Protein AF-A0A1G9HQN3-F1 (afdb_monomer)

Sequence (193 aa):
ASVKRLFLMSSAPSGLSRLYIMVRDFAGGRSEALKKLLNDEISARARSNVVESKKFSERLEQAVARYHTNAISTVEVLQELIELAHDIREARK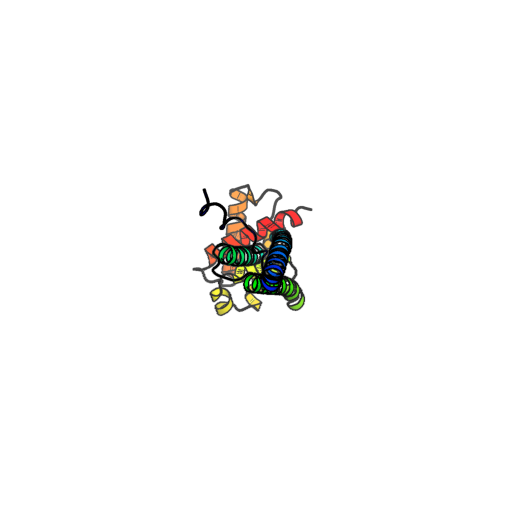RGEEEGLTEEEIAFYDALATNESAIEVLGNDSLKLIAHELLESLKSNVTVDWSHRESARARMRVLVKRILRKYGYPPDLQDAAIRTVLQQAEALSSQWAN

Organism: NCBI:txid990712

Nearest PDB structures (foldseek):
  3ma9-assembly1_A  TM=2.131E-01  e=7.627E+00  Human immunodeficiency virus 1

Radius of gyration: 24.55 Å; Cα contacts (8 Å, |Δi|>4): 156; chains: 1; bounding box: 80×35×63 Å

pLDDT: mean 85.7, std 12.88, range [37.47, 96.88]

Secondary structure (DSSP, 8-state):
--STTSSSS--PPPHHHHHHHHHHHHHHHHHHHHHHHHHHHHHHHTTT-HHHHHHHHHHHHHHHHHHHTTSS-HHHHHHHHHHHHHHHHHHHHHHHHTT--HHHHHHHHHHHTSHHHHHHHHHHHHHHHHHHHHHHHHHH--TTTTT-HHHHHHHHHHHHHHHHHTT--HHHHHHHHHHHHHHHHHHHHHHT-

InterPro domains:
  IPR021810 Type I restriction enzyme HindI endonuclease subunit-like, C-terminal [PF11867] (32-189)
  IPR051268 Type I restriction enzyme R subunit [PTHR30195] (31-186)

Solvent-accessible surface area (backbone atoms only — not comparable to full-atom values): 10727 Å² total; per-residue (Å²): 141,88,68,93,76,70,84,81,67,86,78,73,69,50,76,66,54,48,49,50,51,52,53,50,54,52,44,51,53,49,41,54,53,50,51,50,55,49,51,53,51,37,59,60,38,38,48,60,25,48,56,61,24,48,57,50,48,53,52,51,53,52,45,52,50,35,39,76,68,64,75,39,51,65,68,53,40,42,50,54,53,52,50,50,54,48,52,57,53,49,61,60,50,51,28,62,78,70,74,37,51,71,65,35,41,31,39,28,49,27,54,50,74,42,61,67,49,40,74,74,57,33,66,72,51,42,48,54,49,15,48,53,48,50,58,56,46,66,75,68,64,53,95,59,32,87,79,34,67,73,47,43,51,51,52,52,53,51,50,53,49,52,42,55,76,74,64,52,56,75,90,50,42,72,60,32,48,53,41,42,51,53,43,49,55,45,40,44,74,69,69,69,110

Foldseek 3Di:
DPDVPPVPDDPDPPPVRVVVVVVQVVLVVVLVVLLVVQLVLLVVCCLQAVLVSVVLVVQSVVLVVCVVVVVDGSVVSVVSSVVSVVVSVVLVVVCVVVVHDSQLVNLLSLLCVDVVQCVVQNSVLSSVLSVVLSVQLLVLDDLCLVVDPVSLVVNLVVNLVSCVVSPGPPVCSVSSSVSSVSNSVSCSVVSHD

Structure (mmCIF, N/CA/C/O backbone):
data_AF-A0A1G9HQN3-F1
#
_entry.id   AF-A0A1G9HQN3-F1
#
loop_
_atom_site.group_PDB
_atom_site.id
_atom_site.type_symbol
_atom_site.label_atom_id
_atom_site.label_alt_id
_atom_site.label_comp_id
_atom_site.label_asym_id
_atom_site.label_entity_id
_atom_site.label_seq_id
_atom_site.pdbx_PDB_ins_code
_atom_site.Cartn_x
_atom_site.Cartn_y
_atom_site.Cartn_z
_atom_site.occupancy
_atom_site.B_iso_or_equiv
_atom_site.auth_seq_id
_atom_site.auth_comp_id
_atom_site.auth_asym_id
_atom_site.auth_atom_id
_atom_site.pdbx_PDB_model_num
ATOM 1 N N . ALA A 1 1 ? 60.104 -14.148 -33.588 1.00 53.72 1 ALA A N 1
ATOM 2 C CA . ALA A 1 1 ? 59.255 -13.007 -33.994 1.00 53.72 1 ALA A CA 1
ATOM 3 C C . ALA A 1 1 ? 58.300 -13.475 -35.094 1.00 53.72 1 ALA A C 1
ATOM 5 O O . ALA A 1 1 ? 58.677 -14.390 -35.807 1.00 53.72 1 ALA A O 1
ATOM 6 N N . SER A 1 2 ? 57.104 -12.877 -35.202 1.00 49.38 2 SER A N 1
ATOM 7 C CA . SER A 1 2 ? 56.212 -12.926 -36.390 1.00 49.38 2 SER A CA 1
ATOM 8 C C . SER A 1 2 ? 54.947 -13.801 -36.418 1.00 49.38 2 SER A C 1
ATOM 10 O O . SER A 1 2 ? 54.403 -13.990 -37.494 1.00 49.38 2 SER A O 1
ATOM 12 N N . VAL A 1 3 ? 54.359 -14.206 -35.282 1.00 44.56 3 VAL A N 1
ATOM 13 C CA . VAL A 1 3 ? 52.929 -14.639 -35.295 1.00 44.56 3 VAL A CA 1
ATOM 14 C C . VAL A 1 3 ? 52.091 -13.987 -34.188 1.00 44.56 3 VAL A C 1
ATOM 16 O O . VAL A 1 3 ? 50.942 -13.619 -34.400 1.00 44.56 3 VAL A O 1
ATOM 19 N N . LYS A 1 4 ? 52.692 -13.672 -33.034 1.00 42.22 4 LYS A N 1
ATOM 20 C CA . LYS A 1 4 ? 52.010 -12.995 -31.909 1.00 42.22 4 LYS A CA 1
ATOM 21 C C . LYS A 1 4 ? 51.752 -11.488 -32.102 1.00 42.22 4 LYS A C 1
ATOM 23 O O . LYS A 1 4 ? 51.257 -10.838 -31.191 1.00 42.22 4 LYS A O 1
ATOM 28 N N . ARG A 1 5 ? 52.103 -10.924 -33.264 1.00 40.56 5 ARG A N 1
ATOM 29 C CA . ARG A 1 5 ? 51.981 -9.485 -33.572 1.00 40.56 5 ARG A CA 1
ATOM 30 C C . ARG A 1 5 ? 50.975 -9.180 -34.694 1.00 40.56 5 ARG A C 1
ATOM 32 O O . ARG A 1 5 ? 50.906 -8.041 -35.128 1.00 40.56 5 ARG A O 1
ATOM 39 N N . LEU A 1 6 ? 50.193 -10.172 -35.138 1.00 37.47 6 LEU A N 1
ATOM 40 C CA . LEU A 1 6 ? 49.143 -9.982 -36.152 1.00 37.47 6 LEU A CA 1
ATOM 41 C C . LEU A 1 6 ? 47.710 -9.989 -35.591 1.00 37.47 6 LEU A C 1
ATOM 43 O O . LEU A 1 6 ? 46.787 -9.646 -36.313 1.00 37.47 6 LEU A O 1
ATOM 47 N N . PHE A 1 7 ? 47.512 -10.325 -34.311 1.00 38.41 7 PHE A N 1
ATOM 48 C CA . PHE A 1 7 ? 46.174 -10.356 -33.691 1.00 38.41 7 PHE A CA 1
ATOM 49 C C . PHE A 1 7 ? 45.844 -9.102 -32.857 1.00 38.41 7 PHE A C 1
ATOM 51 O O . PHE A 1 7 ? 44.822 -9.043 -32.185 1.00 38.41 7 PHE A O 1
ATOM 58 N N . LEU A 1 8 ? 46.715 -8.086 -32.895 1.00 43.03 8 LEU A N 1
ATOM 59 C CA . LEU A 1 8 ? 46.556 -6.809 -32.186 1.00 43.03 8 LEU A CA 1
ATOM 60 C C . LEU A 1 8 ? 46.499 -5.611 -33.148 1.00 43.03 8 LEU A C 1
ATOM 62 O O . LEU A 1 8 ? 46.988 -4.531 -32.830 1.00 43.03 8 LEU A O 1
ATOM 66 N N . MET A 1 9 ? 45.891 -5.780 -34.325 1.00 39.38 9 MET A N 1
ATOM 67 C CA . MET A 1 9 ? 45.512 -4.649 -35.173 1.00 39.38 9 MET A CA 1
ATOM 68 C C . MET A 1 9 ? 44.037 -4.741 -35.565 1.00 39.38 9 MET A C 1
ATOM 70 O O . MET A 1 9 ? 43.651 -5.485 -36.455 1.00 39.38 9 MET A O 1
ATOM 74 N N . SER A 1 10 ? 43.242 -3.937 -34.857 1.00 51.59 10 SER A N 1
ATOM 75 C CA . SER A 1 10 ? 42.181 -3.097 -35.412 1.00 51.59 10 SER A CA 1
ATOM 76 C C . SER A 1 10 ? 41.246 -3.749 -36.436 1.00 51.59 10 SER A C 1
ATOM 78 O O . SER A 1 10 ? 41.397 -3.582 -37.642 1.00 51.59 10 SER A O 1
ATOM 80 N N . SER A 1 11 ? 40.182 -4.380 -35.951 1.00 52.66 11 SER A N 1
ATOM 81 C CA . SER A 1 11 ? 38.895 -4.244 -36.632 1.00 52.66 11 SER A CA 1
ATOM 82 C C . SER A 1 11 ? 38.064 -3.284 -35.800 1.00 52.66 11 SER A C 1
ATOM 84 O O . SER A 1 11 ? 37.477 -3.666 -34.789 1.00 52.66 11 SER A O 1
ATOM 86 N N . ALA A 1 12 ? 38.082 -2.002 -36.177 1.00 60.25 12 ALA A N 1
ATOM 87 C CA . ALA A 1 12 ? 37.097 -1.059 -35.672 1.00 60.25 12 ALA A CA 1
ATOM 88 C C . ALA A 1 12 ? 35.704 -1.684 -35.883 1.00 60.25 12 ALA A C 1
ATOM 90 O O . ALA A 1 12 ? 35.458 -2.217 -36.969 1.00 60.25 12 ALA A O 1
ATOM 91 N N . PRO A 1 13 ? 34.811 -1.671 -34.874 1.00 60.69 13 PRO A N 1
ATOM 92 C CA . PRO A 1 13 ? 33.481 -2.242 -35.031 1.00 60.69 13 PRO A CA 1
ATOM 93 C C . PRO A 1 13 ? 32.828 -1.638 -36.274 1.00 60.69 13 PRO A C 1
ATOM 95 O O . PRO A 1 13 ? 32.923 -0.424 -36.485 1.00 60.69 13 PRO A O 1
ATOM 98 N N . SER A 1 14 ? 32.212 -2.489 -37.100 1.00 77.00 14 SER A N 1
ATOM 99 C CA . SER A 1 14 ? 31.505 -2.062 -38.311 1.00 77.00 14 SER A CA 1
ATOM 100 C C . SER A 1 14 ? 30.530 -0.917 -38.000 1.00 77.00 14 SER A C 1
ATOM 102 O O . SER A 1 14 ? 30.084 -0.772 -36.857 1.00 77.00 14 SER A O 1
ATOM 104 N N . GLY A 1 15 ? 30.160 -0.114 -39.004 1.00 75.25 15 GLY A N 1
ATOM 105 C CA . GLY A 1 15 ? 29.189 0.974 -38.816 1.00 75.25 15 GLY A CA 1
ATOM 106 C C . GLY A 1 15 ? 27.895 0.504 -38.134 1.00 75.25 15 GLY A C 1
ATOM 107 O O . GLY A 1 15 ? 27.397 1.176 -37.233 1.00 75.25 15 GLY A O 1
ATOM 108 N N . LEU A 1 16 ? 27.426 -0.704 -38.467 1.00 71.00 16 LEU A N 1
ATOM 109 C CA . LEU A 1 16 ? 26.256 -1.334 -37.847 1.00 71.00 16 LEU A CA 1
ATOM 110 C C . LEU A 1 16 ? 26.511 -1.773 -36.397 1.00 71.00 16 LEU A C 1
ATOM 112 O O . LEU A 1 16 ? 25.652 -1.579 -35.543 1.00 71.00 16 LEU A O 1
ATOM 116 N N . SER A 1 17 ? 27.696 -2.305 -36.083 1.00 71.69 17 SER A N 1
ATOM 117 C CA . SER A 1 17 ? 28.071 -2.668 -34.708 1.00 71.69 17 SER A CA 1
ATOM 118 C C . SER A 1 17 ? 28.183 -1.438 -33.799 1.00 71.69 17 SER A C 1
ATOM 120 O O . SER A 1 17 ? 27.753 -1.487 -32.649 1.00 71.69 17 SER A O 1
ATOM 122 N N . ARG A 1 18 ? 28.716 -0.317 -34.310 1.00 76.50 18 ARG A N 1
ATOM 123 C CA . ARG A 1 18 ? 28.734 0.966 -33.584 1.00 76.50 18 ARG A CA 1
ATOM 124 C C . ARG A 1 18 ? 27.328 1.512 -33.360 1.00 76.50 18 ARG A C 1
ATOM 126 O O . ARG A 1 18 ? 27.033 1.957 -32.255 1.00 76.50 18 ARG A O 1
ATOM 133 N N . LEU A 1 19 ? 26.469 1.447 -34.379 1.00 72.19 19 LEU A N 1
ATOM 134 C CA . LEU A 1 19 ? 25.077 1.879 -34.270 1.00 72.19 19 LEU A CA 1
ATOM 135 C C . LEU A 1 19 ? 24.311 1.034 -33.241 1.00 72.19 19 LEU A C 1
ATOM 137 O O . LEU A 1 19 ? 23.611 1.589 -32.403 1.00 72.19 19 LEU A O 1
ATOM 141 N N . TYR A 1 20 ? 24.507 -0.286 -33.241 1.00 73.25 20 TYR A N 1
ATOM 142 C CA . TYR A 1 20 ? 23.901 -1.192 -32.263 1.00 73.25 20 TYR A CA 1
ATOM 143 C C . TYR A 1 20 ? 24.326 -0.873 -30.822 1.00 73.25 20 TYR A C 1
ATOM 145 O O . TYR A 1 20 ? 23.473 -0.770 -29.943 1.00 73.25 20 TYR A O 1
ATOM 153 N N . ILE A 1 21 ? 25.626 -0.662 -30.579 1.00 75.25 21 ILE A N 1
ATOM 154 C CA . ILE A 1 21 ? 26.138 -0.282 -29.251 1.00 75.25 21 ILE A CA 1
ATOM 155 C C . ILE A 1 21 ? 25.540 1.059 -28.810 1.00 75.25 21 ILE A C 1
ATOM 157 O O . ILE A 1 21 ? 25.022 1.156 -27.703 1.00 75.25 21 ILE A O 1
ATOM 161 N N . MET A 1 22 ? 25.526 2.063 -29.692 1.00 73.69 22 MET A N 1
ATOM 162 C CA . MET A 1 22 ? 24.966 3.382 -29.385 1.00 73.69 22 MET A CA 1
ATOM 163 C C . MET A 1 22 ? 23.467 3.314 -29.051 1.00 73.69 22 MET A C 1
ATOM 165 O O . MET A 1 22 ? 23.028 3.932 -28.084 1.00 73.69 22 MET A O 1
ATOM 169 N N . VAL A 1 23 ? 22.683 2.539 -29.809 1.00 72.56 23 VAL A N 1
ATOM 170 C CA . VAL A 1 23 ? 21.247 2.348 -29.549 1.00 72.56 23 VAL A CA 1
ATOM 171 C C . VAL A 1 23 ? 21.016 1.611 -28.230 1.00 72.56 23 VAL A C 1
ATOM 173 O O . VAL A 1 23 ? 20.153 2.017 -27.451 1.00 72.56 23 VAL A O 1
ATOM 176 N N . ARG A 1 24 ? 21.796 0.562 -27.946 1.00 75.44 24 ARG A N 1
ATOM 177 C CA . ARG A 1 24 ? 21.706 -0.199 -26.693 1.00 75.44 24 ARG A CA 1
ATOM 178 C C . ARG A 1 24 ? 22.045 0.667 -25.482 1.00 75.44 24 ARG A C 1
ATOM 180 O O . ARG A 1 24 ? 21.294 0.669 -24.512 1.00 75.44 24 ARG A O 1
ATOM 187 N N . ASP A 1 25 ? 23.140 1.417 -25.545 1.00 77.12 25 ASP A N 1
ATOM 188 C CA . ASP A 1 25 ? 23.600 2.250 -24.434 1.00 77.12 25 ASP A CA 1
ATOM 189 C C . ASP A 1 25 ? 22.636 3.431 -24.199 1.00 77.12 25 ASP A C 1
ATOM 191 O O . ASP A 1 25 ? 22.304 3.744 -23.055 1.00 77.12 25 ASP A O 1
ATOM 195 N N . PHE A 1 26 ? 22.083 4.025 -25.267 1.00 78.44 26 PHE A N 1
ATOM 196 C CA . PHE A 1 26 ? 21.011 5.022 -25.161 1.00 78.44 26 PHE A CA 1
ATOM 197 C C . PHE A 1 26 ? 19.746 4.442 -24.513 1.00 78.44 26 PHE A C 1
ATOM 199 O O . PHE A 1 26 ? 19.160 5.055 -23.620 1.00 78.44 26 PHE A O 1
ATOM 206 N N . ALA A 1 27 ? 19.315 3.251 -24.934 1.00 72.56 27 ALA A N 1
ATOM 207 C CA . ALA A 1 27 ? 18.152 2.588 -24.358 1.00 72.56 27 ALA A CA 1
ATOM 208 C C . ALA A 1 27 ? 18.372 2.222 -22.876 1.00 72.56 27 ALA A C 1
ATOM 210 O O . ALA A 1 27 ? 17.475 2.457 -22.068 1.00 72.56 27 ALA A O 1
ATOM 211 N N . GLY A 1 28 ? 19.571 1.760 -22.505 1.00 75.38 28 GLY A N 1
ATOM 212 C CA . GLY A 1 28 ? 19.944 1.484 -21.114 1.00 75.38 28 GLY A CA 1
ATOM 213 C C . GLY A 1 28 ? 19.990 2.741 -20.235 1.00 75.38 28 GLY A C 1
ATOM 214 O O . GLY A 1 28 ? 19.534 2.721 -19.093 1.00 75.38 28 GLY A O 1
ATOM 215 N N . GLY A 1 29 ? 20.463 3.870 -20.772 1.00 80.19 29 GLY A N 1
ATOM 216 C CA . GLY A 1 29 ? 20.407 5.156 -20.071 1.00 80.19 29 GLY A CA 1
ATOM 217 C C . GLY A 1 29 ? 18.971 5.625 -19.808 1.00 80.19 29 GLY A C 1
ATOM 218 O O . GLY A 1 29 ? 18.665 6.126 -18.725 1.00 80.19 29 GLY A O 1
ATOM 219 N N . ARG A 1 30 ? 18.060 5.410 -20.768 1.00 79.94 30 ARG A N 1
ATOM 220 C CA . ARG A 1 30 ? 16.635 5.740 -20.605 1.00 79.94 30 ARG A CA 1
ATOM 221 C C . ARG A 1 30 ? 15.941 4.867 -19.564 1.00 79.94 30 ARG A C 1
ATOM 223 O O . ARG A 1 30 ? 15.130 5.396 -18.808 1.00 79.94 30 ARG A O 1
ATOM 230 N N . SER A 1 31 ? 16.247 3.569 -19.505 1.00 82.75 31 SER A N 1
ATOM 231 C CA . SER A 1 31 ? 15.623 2.676 -18.521 1.00 82.75 31 SER A CA 1
ATOM 232 C C . SER A 1 31 ? 16.010 3.052 -17.095 1.00 82.75 31 SER A C 1
ATOM 234 O O . SER A 1 31 ? 15.145 3.061 -16.226 1.00 82.75 31 SER A O 1
ATOM 236 N N . GLU A 1 32 ? 17.267 3.439 -16.850 1.00 88.38 32 GLU A N 1
ATOM 237 C CA . GLU A 1 32 ? 17.695 3.852 -15.507 1.00 88.38 32 GLU A CA 1
ATOM 238 C C . GLU A 1 32 ? 17.070 5.193 -15.092 1.00 88.38 32 GLU A C 1
ATOM 240 O O . GLU A 1 32 ? 16.622 5.349 -13.956 1.00 88.38 32 GLU A O 1
ATOM 245 N N . ALA A 1 33 ? 16.969 6.148 -16.023 1.00 89.81 33 ALA A N 1
ATOM 246 C CA . ALA A 1 33 ? 16.284 7.412 -15.768 1.00 89.81 33 ALA A CA 1
ATOM 247 C C . ALA A 1 33 ? 14.792 7.202 -15.454 1.00 89.81 33 ALA A C 1
ATOM 249 O O . ALA A 1 33 ? 14.286 7.758 -14.480 1.00 89.81 33 ALA A O 1
ATOM 250 N N . LEU A 1 34 ? 14.097 6.369 -16.240 1.00 89.00 34 LEU A N 1
ATOM 251 C CA . LEU A 1 34 ? 12.681 6.069 -16.023 1.00 89.00 34 LEU A CA 1
ATOM 252 C C . LEU A 1 34 ? 12.457 5.304 -14.714 1.00 89.00 34 LEU A C 1
ATOM 254 O O . LEU A 1 34 ? 11.567 5.663 -13.951 1.00 89.00 34 LEU A O 1
ATOM 258 N N . LYS A 1 35 ? 13.300 4.314 -14.405 1.00 91.94 35 LYS A N 1
ATOM 259 C CA . LYS A 1 35 ? 13.289 3.603 -13.120 1.00 91.94 35 LYS A CA 1
ATOM 260 C C . LYS A 1 35 ? 13.406 4.569 -11.943 1.00 91.94 35 LYS A C 1
ATOM 262 O O . LYS A 1 35 ? 12.643 4.445 -10.992 1.00 91.94 35 LYS A O 1
ATOM 267 N N . LYS A 1 36 ? 14.330 5.535 -12.006 1.00 93.75 36 LYS A N 1
ATOM 268 C CA . LYS A 1 36 ? 14.486 6.540 -10.947 1.00 93.75 36 LYS A CA 1
ATOM 269 C C . LYS A 1 36 ? 13.216 7.376 -10.772 1.00 93.75 36 LYS A C 1
ATOM 271 O O . LYS A 1 36 ? 12.734 7.498 -9.654 1.00 93.75 36 LYS A O 1
ATOM 276 N N . LEU A 1 37 ? 12.654 7.892 -11.867 1.00 92.62 37 LEU A N 1
ATOM 277 C CA . LEU A 1 37 ? 11.415 8.678 -11.823 1.00 92.62 37 LEU A CA 1
ATOM 278 C C . LEU A 1 37 ? 10.241 7.878 -11.247 1.00 92.62 37 LEU A C 1
ATOM 280 O O . LEU A 1 37 ? 9.498 8.392 -10.419 1.00 92.62 37 LEU A O 1
ATOM 284 N N . LEU A 1 38 ? 10.097 6.614 -11.653 1.00 93.06 38 LEU A N 1
ATOM 285 C CA . LEU A 1 38 ? 9.062 5.725 -11.127 1.00 93.06 38 LEU A CA 1
ATOM 286 C C . LEU A 1 38 ? 9.253 5.454 -9.638 1.00 93.06 38 LEU A C 1
ATOM 288 O O . LEU A 1 38 ? 8.288 5.496 -8.886 1.00 93.06 38 LEU A O 1
ATOM 292 N N . ASN A 1 39 ? 10.487 5.213 -9.201 1.00 94.06 39 ASN A N 1
ATOM 293 C CA . ASN A 1 39 ? 10.786 5.005 -7.791 1.00 94.06 39 ASN A CA 1
ATOM 294 C C . ASN A 1 39 ? 10.458 6.244 -6.942 1.00 94.06 39 ASN A C 1
ATOM 296 O O . ASN A 1 39 ? 9.899 6.109 -5.853 1.00 94.06 39 ASN A O 1
ATOM 300 N N . ASP A 1 40 ? 10.779 7.441 -7.438 1.00 92.81 40 ASP A N 1
ATOM 301 C CA . ASP A 1 40 ? 10.465 8.702 -6.762 1.00 92.81 40 ASP A CA 1
ATOM 302 C C . ASP A 1 40 ? 8.938 8.907 -6.661 1.00 92.81 40 ASP A C 1
ATOM 304 O O . ASP A 1 40 ? 8.434 9.242 -5.587 1.00 92.81 40 ASP A O 1
ATOM 308 N N . GLU A 1 41 ? 8.190 8.619 -7.733 1.00 90.19 41 GLU A N 1
ATOM 309 C CA . GLU A 1 41 ? 6.719 8.694 -7.760 1.00 90.19 41 GLU A CA 1
ATOM 310 C C . GLU A 1 41 ? 6.065 7.676 -6.808 1.00 90.19 41 GLU A C 1
ATOM 312 O O . GLU A 1 41 ? 5.196 8.029 -6.008 1.00 90.19 41 GLU A O 1
ATOM 317 N N . ILE A 1 42 ? 6.518 6.416 -6.827 1.00 91.75 42 ILE A N 1
ATOM 318 C CA . ILE A 1 42 ? 6.046 5.363 -5.912 1.00 91.75 42 ILE A CA 1
ATOM 319 C C . ILE A 1 42 ? 6.328 5.760 -4.457 1.00 91.75 42 ILE A C 1
ATOM 321 O O . ILE A 1 42 ? 5.467 5.614 -3.590 1.00 91.75 42 ILE A O 1
ATOM 325 N N . SER A 1 43 ? 7.511 6.313 -4.183 1.00 88.81 43 SER A N 1
ATOM 326 C CA . SER A 1 43 ? 7.894 6.766 -2.840 1.00 88.81 43 SER A CA 1
ATOM 327 C C . SER A 1 43 ? 7.051 7.948 -2.360 1.00 88.81 43 SER A C 1
ATOM 329 O O . SER A 1 43 ? 6.735 8.043 -1.172 1.00 88.81 43 SER A O 1
ATOM 331 N N . ALA A 1 44 ? 6.672 8.857 -3.261 1.00 87.19 44 ALA A N 1
ATOM 332 C CA . ALA A 1 44 ? 5.749 9.939 -2.941 1.00 87.19 44 ALA A CA 1
ATOM 333 C C . ALA A 1 44 ? 4.360 9.385 -2.575 1.00 87.19 44 ALA A C 1
ATOM 335 O O . ALA A 1 44 ? 3.794 9.785 -1.555 1.00 87.19 44 ALA A O 1
ATOM 336 N N . ARG A 1 45 ? 3.861 8.404 -3.341 1.00 82.25 45 ARG A N 1
ATOM 337 C CA . ARG A 1 45 ? 2.568 7.739 -3.108 1.00 82.25 45 ARG A CA 1
ATOM 338 C C . ARG A 1 45 ? 2.545 6.876 -1.846 1.00 82.25 45 ARG A C 1
ATOM 340 O O . ARG A 1 45 ? 1.491 6.735 -1.232 1.00 82.25 45 ARG A O 1
ATOM 347 N N . ALA A 1 46 ? 3.690 6.368 -1.390 1.00 82.00 46 ALA A N 1
ATOM 348 C CA . ALA A 1 46 ? 3.772 5.560 -0.169 1.00 82.00 46 ALA A CA 1
ATOM 349 C C . ALA A 1 46 ? 3.263 6.296 1.083 1.00 82.00 46 ALA A C 1
ATOM 351 O O . ALA A 1 46 ? 2.903 5.658 2.069 1.00 82.00 46 ALA A O 1
ATOM 352 N N . ARG A 1 47 ? 3.203 7.633 1.036 1.00 82.19 47 ARG A N 1
ATOM 353 C CA . ARG A 1 47 ? 2.659 8.475 2.110 1.00 82.19 47 ARG A CA 1
ATOM 354 C C . ARG A 1 47 ? 1.132 8.505 2.148 1.00 82.19 47 ARG A C 1
ATOM 356 O O . ARG A 1 47 ? 0.581 8.827 3.195 1.00 82.19 47 ARG A O 1
ATOM 363 N N . SER A 1 48 ? 0.464 8.218 1.031 1.00 85.06 48 SER A N 1
ATOM 364 C CA . SER A 1 48 ? -0.996 8.266 0.908 1.00 85.06 48 SER A CA 1
ATOM 365 C C . SER A 1 48 ? -1.627 6.889 0.726 1.00 85.06 48 SER A C 1
ATOM 367 O O . SER A 1 48 ? -2.685 6.654 1.292 1.00 85.06 48 SER A O 1
ATOM 369 N N . ASN A 1 49 ? -0.987 5.949 0.021 1.00 92.06 49 ASN A N 1
ATOM 370 C CA . ASN A 1 49 ? -1.517 4.600 -0.202 1.00 92.06 49 ASN A CA 1
ATOM 371 C C . ASN A 1 49 ? -0.404 3.543 -0.149 1.00 92.06 49 ASN A C 1
ATOM 373 O O . ASN A 1 49 ? 0.361 3.363 -1.105 1.00 92.06 49 ASN A O 1
ATOM 377 N N . VAL A 1 50 ? -0.308 2.825 0.974 1.00 93.19 50 VAL A N 1
ATOM 378 C CA . VAL A 1 50 ? 0.764 1.840 1.207 1.00 93.19 50 VAL A CA 1
ATOM 379 C C . VAL A 1 50 ? 0.591 0.580 0.362 1.00 93.19 50 VAL A C 1
ATOM 381 O O . VAL A 1 50 ? 1.579 -0.067 0.012 1.00 93.19 50 VAL A O 1
ATOM 384 N N . VAL A 1 51 ? -0.649 0.235 0.008 1.00 92.69 51 VAL A N 1
ATOM 385 C CA . VAL A 1 51 ? -0.972 -0.979 -0.752 1.00 92.69 51 VAL A CA 1
ATOM 386 C C . VAL A 1 51 ? -0.540 -0.841 -2.196 1.00 92.69 51 VAL A C 1
ATOM 388 O O . VAL A 1 51 ? 0.215 -1.675 -2.702 1.00 92.69 51 VAL A O 1
ATOM 391 N N . GLU A 1 52 ? -0.976 0.228 -2.855 1.00 91.25 52 GLU A N 1
ATOM 392 C CA . GLU A 1 52 ? -0.597 0.478 -4.239 1.00 91.25 52 GLU A CA 1
ATOM 393 C C . GLU A 1 52 ? 0.903 0.714 -4.366 1.00 91.25 52 GLU A C 1
ATOM 395 O O . GLU A 1 52 ? 1.539 0.161 -5.261 1.00 91.25 52 GLU A O 1
ATOM 400 N N . SER A 1 53 ? 1.494 1.459 -3.431 1.00 92.38 53 SER A N 1
ATOM 401 C CA . SER A 1 53 ? 2.934 1.726 -3.451 1.00 92.38 53 SER A CA 1
ATOM 402 C C . SER A 1 53 ? 3.747 0.442 -3.334 1.00 92.38 53 SER A C 1
ATOM 404 O O . SER A 1 53 ? 4.694 0.247 -4.093 1.00 92.38 53 SER A O 1
ATOM 406 N N . LYS A 1 54 ? 3.337 -0.484 -2.458 1.00 92.81 54 LYS A N 1
ATOM 407 C CA . LYS A 1 54 ? 3.958 -1.808 -2.362 1.00 92.81 54 LYS A CA 1
ATOM 408 C C . LYS A 1 54 ? 3.814 -2.593 -3.669 1.00 92.81 54 LYS A C 1
ATOM 410 O O . LYS A 1 54 ? 4.815 -3.067 -4.198 1.00 92.81 5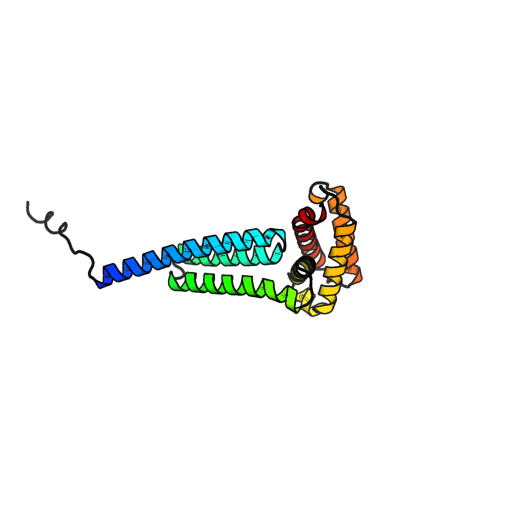4 LYS A O 1
ATOM 415 N N . LYS A 1 55 ? 2.600 -2.672 -4.225 1.00 93.62 55 LYS A N 1
ATOM 416 C CA . LYS A 1 55 ? 2.323 -3.370 -5.493 1.00 93.62 55 LYS A CA 1
ATOM 417 C C . LYS A 1 55 ? 3.173 -2.827 -6.647 1.00 93.62 55 LYS A C 1
ATOM 419 O O . LYS A 1 55 ? 3.715 -3.598 -7.438 1.00 93.62 55 LYS A O 1
ATOM 424 N N . PHE A 1 56 ? 3.289 -1.506 -6.765 1.00 94.44 56 PHE A N 1
ATOM 425 C CA . PHE A 1 56 ? 4.081 -0.873 -7.817 1.00 94.44 56 PHE A CA 1
ATOM 426 C C . PHE A 1 56 ? 5.587 -1.036 -7.591 1.00 94.44 56 PHE A C 1
ATOM 428 O O . PHE A 1 56 ? 6.302 -1.293 -8.559 1.00 94.44 56 PHE A O 1
ATOM 435 N N . SER A 1 57 ? 6.059 -0.965 -6.341 1.00 94.81 57 SER A N 1
ATOM 436 C CA . SER A 1 57 ? 7.463 -1.234 -5.996 1.00 94.81 57 SER A CA 1
ATOM 437 C C . SER A 1 57 ? 7.862 -2.659 -6.369 1.00 94.81 57 SER A C 1
ATOM 439 O O . SER A 1 57 ? 8.856 -2.858 -7.059 1.00 94.81 57 SER A O 1
ATOM 441 N N . GLU A 1 58 ? 7.046 -3.652 -6.004 1.00 95.69 58 GLU A N 1
ATOM 442 C CA . GLU A 1 58 ? 7.299 -5.059 -6.335 1.00 95.69 58 GLU A CA 1
ATOM 443 C C . GLU A 1 58 ? 7.344 -5.285 -7.855 1.00 95.69 58 GLU A C 1
ATOM 445 O O . GLU A 1 58 ? 8.243 -5.963 -8.353 1.00 95.69 58 GLU A O 1
ATOM 450 N N . ARG A 1 59 ? 6.427 -4.673 -8.620 1.00 95.56 59 ARG A N 1
ATOM 451 C CA . ARG A 1 59 ? 6.450 -4.740 -10.093 1.00 95.56 59 ARG A CA 1
ATOM 452 C C . ARG A 1 59 ? 7.699 -4.090 -10.688 1.00 95.56 59 ARG A C 1
ATOM 454 O O . ARG A 1 59 ? 8.290 -4.656 -11.609 1.00 95.56 59 ARG A O 1
ATOM 461 N N . LEU A 1 60 ? 8.111 -2.931 -10.171 1.00 95.19 60 LEU A N 1
ATOM 462 C CA . LEU A 1 60 ? 9.329 -2.246 -10.606 1.00 95.19 60 LEU A CA 1
ATOM 463 C C . LEU A 1 60 ? 10.567 -3.113 -10.350 1.00 95.19 60 LEU A C 1
ATOM 465 O O . LEU A 1 60 ? 11.381 -3.318 -11.250 1.00 95.19 60 LEU A O 1
ATOM 469 N N . GLU A 1 61 ? 10.689 -3.654 -9.139 1.00 94.75 61 GLU A N 1
ATOM 470 C CA . GLU A 1 61 ? 11.791 -4.531 -8.744 1.00 94.75 61 GLU A CA 1
ATOM 471 C C . GLU A 1 61 ? 11.850 -5.792 -9.612 1.00 94.75 61 GLU A C 1
ATOM 473 O O . GLU A 1 61 ? 12.926 -6.159 -10.084 1.00 94.75 61 GLU A O 1
ATOM 478 N N . GLN A 1 62 ? 10.706 -6.420 -9.898 1.00 95.88 62 GLN A N 1
ATOM 479 C CA . GLN A 1 62 ? 10.633 -7.599 -10.765 1.00 95.88 62 GLN A CA 1
ATOM 480 C C . GLN A 1 62 ? 11.043 -7.301 -12.213 1.00 95.88 62 GLN A C 1
ATOM 482 O O . GLN A 1 62 ? 11.767 -8.098 -12.819 1.00 95.88 62 GLN A O 1
ATOM 487 N N . ALA A 1 63 ? 10.612 -6.172 -12.783 1.00 93.94 63 ALA A N 1
ATOM 488 C CA . ALA A 1 63 ? 11.022 -5.747 -14.124 1.00 93.94 63 ALA A CA 1
ATOM 489 C C . ALA A 1 63 ? 12.542 -5.526 -14.194 1.00 93.94 63 ALA A C 1
ATOM 491 O O . ALA A 1 63 ? 13.234 -6.061 -15.065 1.00 93.94 63 ALA A O 1
ATOM 492 N N . VAL A 1 64 ? 13.088 -4.812 -13.208 1.00 91.75 64 VAL A N 1
ATOM 493 C CA . VAL A 1 64 ? 14.524 -4.524 -13.105 1.00 91.75 64 VAL A CA 1
ATOM 494 C C . VAL A 1 64 ? 15.342 -5.803 -12.882 1.00 91.75 64 VAL A C 1
ATOM 496 O O . VAL A 1 64 ? 16.385 -5.985 -13.512 1.00 91.75 64 VAL A O 1
ATOM 499 N N . ALA A 1 65 ? 14.871 -6.726 -12.043 1.00 93.62 65 ALA A N 1
ATOM 500 C CA . ALA A 1 65 ? 15.544 -7.998 -11.787 1.00 93.62 65 ALA A CA 1
ATOM 501 C C . ALA A 1 65 ? 15.601 -8.887 -13.040 1.00 93.62 65 ALA A C 1
ATOM 503 O O . ALA A 1 65 ? 16.651 -9.457 -13.353 1.00 93.62 65 ALA A O 1
ATOM 504 N N . ARG A 1 66 ? 14.501 -8.977 -13.799 1.00 93.81 66 ARG A N 1
ATOM 505 C CA . ARG A 1 66 ? 14.468 -9.709 -15.078 1.00 93.81 66 ARG A CA 1
ATOM 506 C C . ARG A 1 66 ? 15.413 -9.097 -16.106 1.00 93.81 66 ARG A C 1
ATOM 508 O O . ARG A 1 66 ? 16.088 -9.828 -16.827 1.00 93.81 66 ARG A O 1
ATOM 515 N N . TYR A 1 67 ? 15.530 -7.773 -16.131 1.00 90.81 67 TYR A N 1
ATOM 516 C CA . TYR A 1 67 ? 16.497 -7.102 -16.992 1.00 90.81 67 TYR A CA 1
ATOM 517 C C . TYR A 1 67 ? 17.947 -7.414 -16.591 1.00 90.81 67 TYR A C 1
ATOM 519 O O . TYR A 1 67 ? 18.750 -7.810 -17.432 1.00 90.81 67 TYR A O 1
ATOM 527 N N . HIS A 1 68 ? 18.288 -7.322 -15.300 1.00 87.62 68 HIS A N 1
ATOM 528 C CA . HIS A 1 68 ? 19.645 -7.612 -14.816 1.00 87.62 68 HIS A CA 1
ATOM 529 C C . HIS A 1 68 ? 20.070 -9.072 -14.997 1.00 87.62 68 HIS A C 1
ATOM 531 O O . HIS A 1 68 ? 21.254 -9.353 -15.180 1.00 87.62 68 HIS A O 1
ATOM 537 N N . THR A 1 69 ? 19.115 -10.000 -14.978 1.00 93.19 69 THR A N 1
ATOM 538 C CA . THR A 1 69 ? 19.356 -11.422 -15.258 1.00 93.19 69 THR A CA 1
ATOM 539 C C . THR A 1 69 ? 19.385 -11.744 -16.757 1.00 93.19 69 THR A C 1
ATOM 541 O O . THR A 1 69 ? 19.569 -12.902 -17.122 1.00 93.19 69 THR A O 1
ATOM 544 N N . ASN A 1 70 ? 19.258 -10.735 -17.633 1.00 89.44 70 ASN A N 1
ATOM 545 C CA . ASN A 1 70 ? 19.100 -10.871 -19.087 1.00 89.44 70 ASN A CA 1
ATOM 546 C C . ASN A 1 70 ? 17.910 -11.762 -19.495 1.00 89.44 70 ASN A C 1
ATOM 548 O O . ASN A 1 70 ? 17.898 -12.308 -20.596 1.00 89.44 70 ASN A O 1
ATOM 552 N N . ALA A 1 71 ? 16.916 -11.918 -18.614 1.00 92.25 71 ALA A N 1
ATOM 553 C CA . ALA A 1 71 ? 15.680 -12.637 -18.911 1.00 92.25 71 ALA A CA 1
ATOM 554 C C . ALA A 1 71 ? 14.766 -11.840 -19.856 1.00 92.25 71 ALA A C 1
ATOM 556 O O . ALA A 1 71 ? 13.942 -12.433 -20.545 1.00 92.25 71 ALA A O 1
ATOM 557 N N . ILE A 1 72 ? 14.930 -10.513 -19.895 1.00 91.44 72 ILE A N 1
ATOM 558 C CA . ILE A 1 72 ? 14.291 -9.604 -20.853 1.00 91.44 72 ILE A CA 1
ATOM 559 C C . ILE A 1 72 ? 15.324 -8.632 -21.432 1.00 91.44 72 ILE A C 1
ATOM 561 O O . ILE A 1 72 ? 16.334 -8.306 -20.802 1.00 91.44 72 ILE A O 1
ATOM 565 N N . SER A 1 73 ? 15.066 -8.156 -22.643 1.00 89.12 73 SER A N 1
ATOM 566 C CA . SER A 1 73 ? 15.872 -7.173 -23.358 1.00 89.12 73 SER A CA 1
ATOM 567 C C . SER A 1 73 ? 15.645 -5.743 -22.856 1.00 89.12 73 SER A C 1
ATOM 569 O O . SER A 1 73 ? 14.681 -5.434 -22.154 1.00 89.12 73 SER A O 1
ATOM 571 N N . THR A 1 74 ? 16.515 -4.821 -23.278 1.00 87.12 74 THR A N 1
ATOM 572 C CA . THR A 1 74 ? 16.381 -3.392 -22.958 1.00 87.12 74 THR A CA 1
ATOM 573 C C . THR A 1 74 ? 15.081 -2.779 -23.500 1.00 87.12 74 THR A C 1
ATOM 575 O O . THR A 1 74 ? 14.544 -1.850 -22.905 1.00 87.12 74 THR A O 1
ATOM 578 N N . VAL A 1 75 ? 14.563 -3.270 -24.630 1.00 88.44 75 VAL A N 1
ATOM 579 C CA . VAL A 1 75 ? 13.293 -2.776 -25.189 1.00 88.44 75 VAL A CA 1
ATOM 580 C C . VAL A 1 75 ? 12.113 -3.280 -24.360 1.00 88.44 75 VAL A C 1
ATOM 582 O O . VAL A 1 75 ? 11.214 -2.503 -24.058 1.00 88.44 75 VAL A O 1
ATOM 585 N N . GLU A 1 76 ? 12.148 -4.544 -23.939 1.00 91.25 76 GLU A N 1
ATOM 586 C CA . GLU A 1 76 ? 11.099 -5.149 -23.113 1.00 91.25 76 GLU A CA 1
ATOM 587 C C . GLU A 1 76 ? 11.030 -4.510 -21.723 1.00 91.25 76 GLU A C 1
ATOM 589 O O . GLU A 1 76 ? 9.946 -4.128 -21.297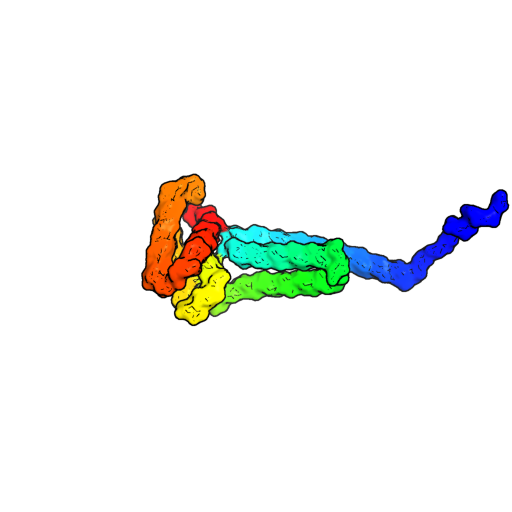 1.00 91.25 76 GLU A O 1
ATOM 594 N N . VAL A 1 77 ? 12.166 -4.278 -21.048 1.00 92.25 77 VAL A N 1
ATOM 595 C CA . VAL A 1 77 ? 12.140 -3.575 -19.750 1.00 92.25 77 VAL A CA 1
ATOM 596 C C . VAL A 1 77 ? 11.610 -2.149 -19.899 1.00 92.25 77 VAL A C 1
ATOM 598 O O . VAL A 1 77 ? 10.827 -1.701 -19.072 1.00 92.25 77 VAL A O 1
ATOM 601 N N . LEU A 1 78 ? 11.975 -1.429 -20.966 1.00 89.19 78 LEU A N 1
ATOM 602 C CA . LEU A 1 78 ? 11.430 -0.092 -21.216 1.00 89.19 78 LEU A CA 1
ATOM 603 C C . LEU A 1 78 ? 9.908 -0.126 -21.384 1.00 89.19 78 LEU A C 1
ATOM 605 O O . LEU A 1 78 ? 9.233 0.751 -20.853 1.00 89.19 78 LEU A O 1
ATOM 609 N N . GLN A 1 79 ? 9.382 -1.128 -22.088 1.00 92.62 79 GLN A N 1
ATOM 610 C CA . GLN A 1 79 ? 7.946 -1.306 -22.267 1.00 92.62 79 GLN A CA 1
ATOM 611 C C . GLN A 1 79 ? 7.244 -1.582 -20.928 1.00 92.62 79 GLN A C 1
ATOM 613 O O . GLN A 1 79 ? 6.280 -0.893 -20.603 1.00 92.62 79 GLN A O 1
ATOM 618 N N . GLU A 1 80 ? 7.780 -2.485 -20.102 1.00 95.12 80 GLU A N 1
ATOM 619 C CA . GLU A 1 80 ? 7.230 -2.764 -18.767 1.00 95.12 80 GLU A CA 1
ATOM 620 C C . GLU A 1 80 ? 7.243 -1.528 -17.855 1.00 95.12 80 GLU A C 1
ATOM 622 O O . GLU A 1 80 ? 6.293 -1.286 -17.111 1.00 95.12 80 GLU A O 1
ATOM 627 N N . LEU A 1 81 ? 8.298 -0.709 -17.923 1.00 94.69 81 LEU A N 1
ATOM 628 C CA . LEU A 1 81 ? 8.377 0.540 -17.163 1.00 94.69 81 LEU A CA 1
ATOM 629 C C . LEU A 1 81 ? 7.373 1.591 -17.669 1.00 94.69 81 LEU A C 1
ATOM 631 O O . LEU A 1 81 ? 6.809 2.331 -16.864 1.00 94.69 81 LEU A O 1
ATOM 635 N N . ILE A 1 82 ? 7.128 1.669 -18.981 1.00 92.50 82 ILE A N 1
ATOM 636 C CA . ILE A 1 82 ? 6.106 2.557 -19.562 1.00 92.50 82 ILE A CA 1
ATOM 637 C C . ILE A 1 82 ? 4.704 2.124 -19.121 1.00 92.50 82 ILE A C 1
ATOM 639 O O . ILE A 1 82 ? 3.891 2.971 -18.748 1.00 92.50 82 ILE A O 1
ATOM 643 N N . GLU A 1 83 ? 4.425 0.822 -19.130 1.00 95.81 83 GLU A N 1
ATOM 644 C CA . GLU A 1 83 ? 3.157 0.260 -18.655 1.00 95.81 83 GLU A CA 1
ATOM 645 C C . GLU A 1 83 ? 2.957 0.520 -17.163 1.00 95.81 83 GLU A C 1
ATOM 647 O O . GLU A 1 83 ? 1.900 0.994 -16.754 1.00 95.81 83 GLU A O 1
ATOM 652 N N . LEU A 1 84 ? 3.999 0.333 -16.350 1.00 95.00 84 LEU A N 1
ATOM 653 C CA . LEU A 1 84 ? 3.949 0.683 -14.934 1.00 95.00 84 LEU A CA 1
ATOM 654 C C . LEU A 1 84 ? 3.661 2.180 -14.725 1.00 95.00 84 LEU A C 1
ATOM 656 O O . LEU A 1 84 ? 2.830 2.536 -13.892 1.00 95.00 84 LEU A O 1
ATOM 660 N N . ALA A 1 85 ? 4.293 3.062 -15.507 1.00 91.44 85 ALA A N 1
ATOM 661 C CA . ALA A 1 85 ? 4.018 4.499 -15.468 1.00 91.44 85 ALA A CA 1
ATOM 662 C C . ALA A 1 85 ? 2.557 4.823 -15.824 1.00 91.44 85 ALA A C 1
ATOM 664 O O . ALA A 1 85 ? 1.961 5.750 -15.274 1.00 91.44 85 ALA A O 1
ATOM 665 N N . HIS A 1 86 ? 1.978 4.089 -16.774 1.00 93.69 86 HIS A N 1
ATOM 666 C CA . HIS A 1 86 ? 0.570 4.215 -17.126 1.00 93.69 86 HIS A CA 1
ATOM 667 C C . HIS A 1 86 ? -0.330 3.785 -15.963 1.00 93.69 86 HIS A C 1
ATOM 669 O O . HIS A 1 86 ? -1.171 4.573 -15.540 1.00 93.69 86 HIS A O 1
ATOM 675 N N . ASP A 1 87 ? -0.092 2.610 -15.387 1.00 91.88 87 ASP A N 1
ATOM 676 C CA . ASP A 1 87 ? -0.908 2.074 -14.295 1.00 91.88 87 ASP A CA 1
ATOM 677 C C . ASP A 1 87 ? -0.882 2.959 -13.043 1.00 91.88 87 ASP A C 1
ATOM 679 O O . ASP A 1 87 ? -1.915 3.147 -12.402 1.00 91.88 87 ASP A O 1
ATOM 683 N N . ILE A 1 88 ? 0.270 3.558 -12.718 1.00 88.06 88 ILE A N 1
ATOM 684 C CA . ILE A 1 88 ? 0.385 4.527 -11.616 1.00 88.06 88 ILE A CA 1
ATOM 685 C C . ILE A 1 88 ? -0.496 5.759 -11.877 1.00 88.06 88 ILE A C 1
ATOM 687 O O . ILE A 1 88 ? -1.169 6.251 -10.968 1.00 88.06 88 ILE A O 1
ATOM 691 N N . ARG A 1 89 ? -0.531 6.257 -13.120 1.00 86.38 89 ARG A N 1
ATOM 692 C CA . ARG A 1 89 ? -1.373 7.408 -13.487 1.00 86.38 89 ARG A CA 1
ATOM 693 C C . ARG A 1 89 ? -2.860 7.071 -13.457 1.00 86.38 89 ARG A C 1
ATOM 695 O O . ARG A 1 89 ? -3.641 7.888 -12.983 1.00 86.38 89 ARG A O 1
ATOM 702 N N . GLU A 1 90 ? -3.256 5.894 -13.927 1.00 89.12 90 GLU A N 1
ATOM 703 C CA . GLU A 1 90 ? -4.664 5.480 -13.901 1.00 89.12 90 GLU A CA 1
ATOM 704 C C . GLU A 1 90 ? -5.149 5.200 -12.475 1.00 89.12 90 GLU A C 1
ATOM 706 O O . GLU A 1 90 ? -6.255 5.589 -12.105 1.00 89.12 90 GLU A O 1
ATOM 711 N N . ALA A 1 91 ? -4.295 4.632 -11.619 1.00 83.75 91 ALA A N 1
ATOM 712 C CA . ALA A 1 91 ? -4.586 4.482 -10.196 1.00 83.75 91 ALA A CA 1
ATOM 713 C C . ALA A 1 91 ? -4.875 5.818 -9.496 1.00 83.75 91 ALA A C 1
ATOM 715 O O . ALA A 1 91 ? -5.699 5.875 -8.588 1.00 83.75 91 ALA A O 1
ATOM 716 N N . ARG A 1 92 ? -4.240 6.910 -9.934 1.00 73.62 92 ARG A N 1
ATOM 717 C CA . ARG A 1 92 ? -4.548 8.258 -9.441 1.00 73.62 92 ARG A CA 1
ATOM 718 C C . ARG A 1 92 ? -5.950 8.719 -9.847 1.00 73.62 92 ARG A C 1
ATOM 720 O O . ARG A 1 92 ? -6.663 9.248 -9.005 1.00 73.62 92 ARG A O 1
ATOM 727 N N . LYS A 1 93 ? -6.348 8.500 -11.100 1.00 80.00 93 LYS A N 1
ATOM 728 C CA . LYS A 1 93 ? -7.656 8.940 -11.618 1.00 80.00 93 LYS A CA 1
ATOM 729 C C . LYS A 1 93 ? -8.827 8.157 -11.030 1.00 80.00 93 LYS A C 1
ATOM 731 O O . LYS A 1 93 ? -9.882 8.731 -10.795 1.00 80.00 93 LYS A O 1
ATOM 736 N N . ARG A 1 94 ? -8.634 6.863 -10.754 1.00 80.00 94 ARG A N 1
ATOM 737 C CA . ARG A 1 94 ? -9.697 5.971 -10.261 1.00 80.00 94 ARG A CA 1
ATOM 738 C C . ARG A 1 94 ? -10.380 6.497 -8.994 1.00 80.00 94 ARG A C 1
ATOM 740 O O . ARG A 1 94 ? -11.597 6.428 -8.888 1.00 80.00 94 ARG A O 1
ATOM 747 N N . GLY A 1 95 ? -9.608 7.046 -8.051 1.00 71.94 95 GLY A N 1
ATOM 748 C CA . GLY A 1 95 ? -10.166 7.632 -6.826 1.00 71.94 95 GLY A CA 1
ATOM 749 C C . GLY A 1 95 ? -11.117 8.799 -7.117 1.00 71.94 95 GLY A C 1
ATOM 750 O O . GLY A 1 95 ? -12.215 8.848 -6.568 1.00 71.94 95 GLY A O 1
ATOM 751 N N . GLU A 1 96 ? -10.731 9.677 -8.050 1.00 71.06 96 GLU A N 1
ATOM 752 C CA . GLU A 1 96 ? -11.527 10.837 -8.472 1.00 71.06 96 GLU A CA 1
ATOM 753 C C . GLU A 1 96 ? -12.835 10.410 -9.161 1.00 71.06 96 GLU A C 1
ATOM 755 O O . GLU A 1 96 ? -13.898 10.958 -8.869 1.00 71.06 96 GLU A O 1
ATOM 760 N N . GLU A 1 97 ? -12.777 9.407 -10.042 1.00 78.38 97 GLU A N 1
ATOM 761 C CA . GLU A 1 97 ? -13.942 8.895 -10.782 1.00 78.38 97 GLU A CA 1
ATOM 762 C C . GLU A 1 97 ? -14.961 8.190 -9.878 1.00 78.38 97 GLU A C 1
ATOM 764 O O . GLU A 1 97 ? -16.165 8.232 -10.134 1.00 78.38 97 GLU A O 1
ATOM 769 N N . GLU A 1 98 ? -14.491 7.569 -8.797 1.00 73.50 98 GLU A N 1
ATOM 770 C CA . GLU A 1 98 ? -15.341 6.885 -7.826 1.00 73.50 98 GLU A CA 1
ATOM 771 C C . GLU A 1 98 ? -15.902 7.812 -6.736 1.00 73.50 98 GLU A C 1
ATOM 773 O O . GLU A 1 98 ? -16.639 7.344 -5.863 1.00 73.50 98 GLU A O 1
ATOM 778 N N . GLY A 1 99 ? -15.587 9.113 -6.793 1.00 80.81 99 GLY A N 1
ATOM 779 C CA . GLY A 1 99 ? -16.036 10.113 -5.822 1.00 80.81 99 GLY A CA 1
ATOM 780 C C . GLY A 1 99 ? -15.440 9.926 -4.425 1.00 80.81 99 GLY A C 1
ATOM 781 O O . GLY A 1 99 ? -15.996 10.445 -3.458 1.00 80.81 99 GLY A O 1
ATOM 782 N N . LEU A 1 100 ? -14.343 9.174 -4.317 1.00 84.69 100 LEU A N 1
ATOM 783 C CA . LEU A 1 100 ? -13.642 8.903 -3.068 1.00 84.69 100 LEU A CA 1
ATOM 784 C C . LEU A 1 100 ? -12.494 9.895 -2.895 1.00 84.69 100 LEU A C 1
ATOM 786 O O . LEU A 1 100 ? -11.789 10.246 -3.842 1.00 84.69 100 LEU A O 1
ATOM 790 N N . THR A 1 101 ? -12.267 10.323 -1.661 1.00 89.94 101 THR A N 1
ATOM 791 C CA . THR A 1 101 ? -11.051 11.061 -1.310 1.00 89.94 101 THR A CA 1
ATOM 792 C C . THR A 1 101 ? -9.817 10.160 -1.417 1.00 89.94 101 THR A C 1
ATOM 794 O O . THR A 1 101 ? -9.915 8.932 -1.359 1.00 89.94 101 THR A O 1
ATOM 797 N N . GLU A 1 102 ? -8.626 10.762 -1.524 1.00 88.31 102 GLU A N 1
ATOM 798 C CA . GLU A 1 102 ? -7.361 10.007 -1.538 1.00 88.31 102 GLU A CA 1
ATOM 799 C C . GLU A 1 102 ? -7.187 9.113 -0.294 1.00 88.31 102 GLU A C 1
ATOM 801 O O . GLU A 1 102 ? -6.603 8.034 -0.378 1.00 88.31 102 GLU A O 1
ATOM 806 N N . GLU A 1 103 ? -7.722 9.532 0.855 1.00 92.25 103 GLU A N 1
ATOM 807 C CA . GLU A 1 103 ? -7.678 8.749 2.090 1.00 92.25 103 GLU A CA 1
ATOM 808 C C . GLU A 1 103 ? -8.636 7.549 2.022 1.00 92.25 103 GLU A C 1
ATOM 810 O O . GLU A 1 103 ? -8.256 6.426 2.357 1.00 92.25 103 GLU A O 1
ATOM 815 N N . GLU A 1 104 ? -9.867 7.760 1.547 1.00 92.81 104 GLU A N 1
ATOM 816 C CA . GLU A 1 104 ? -10.877 6.703 1.427 1.00 92.81 104 GLU A CA 1
ATOM 817 C C . GLU A 1 104 ? -10.476 5.631 0.418 1.00 92.81 104 GLU A C 1
ATOM 819 O O . GLU A 1 104 ? -10.605 4.445 0.723 1.00 92.81 104 GLU A O 1
ATOM 824 N N . ILE A 1 105 ? -9.948 6.017 -0.750 1.00 92.00 105 ILE A N 1
ATOM 825 C CA . ILE A 1 105 ? -9.485 5.036 -1.742 1.00 92.00 105 ILE A CA 1
ATOM 826 C C . ILE A 1 105 ? -8.332 4.193 -1.183 1.00 92.00 105 ILE A C 1
ATOM 828 O O . ILE A 1 105 ? -8.276 2.991 -1.422 1.00 92.00 105 ILE A O 1
ATOM 832 N N . ALA A 1 106 ? -7.459 4.774 -0.356 1.00 93.31 106 ALA A N 1
ATOM 833 C CA . ALA A 1 106 ? -6.369 4.033 0.263 1.00 93.31 106 ALA A CA 1
ATOM 834 C C . ALA A 1 106 ? -6.867 3.006 1.297 1.00 93.31 106 ALA A C 1
ATOM 836 O O . ALA A 1 106 ? -6.347 1.889 1.373 1.00 93.31 106 ALA A O 1
ATOM 837 N N . PHE A 1 107 ? -7.903 3.342 2.074 1.00 95.19 107 PHE A N 1
ATOM 838 C CA . PHE A 1 107 ? -8.561 2.370 2.952 1.00 95.19 107 PHE A CA 1
ATOM 839 C C . PHE A 1 107 ? -9.350 1.317 2.170 1.00 95.19 107 PHE A C 1
ATOM 841 O O . PHE A 1 107 ? -9.336 0.147 2.554 1.00 95.19 107 PHE A O 1
ATOM 848 N N . TYR A 1 108 ? -9.992 1.695 1.066 1.00 93.94 108 TYR A N 1
ATOM 849 C CA . TYR A 1 108 ? -10.645 0.754 0.162 1.00 93.94 108 TYR A CA 1
ATOM 850 C C . TYR A 1 108 ? -9.637 -0.260 -0.393 1.00 93.94 108 TYR A C 1
ATOM 852 O O . TYR A 1 108 ? -9.844 -1.462 -0.238 1.00 93.94 108 TYR A O 1
ATOM 860 N N . ASP A 1 109 ? -8.507 0.202 -0.933 1.00 93.12 109 ASP A N 1
ATOM 861 C CA . ASP A 1 109 ? -7.452 -0.667 -1.459 1.00 93.12 109 ASP A CA 1
ATOM 862 C C . ASP A 1 109 ? -6.888 -1.590 -0.364 1.00 93.12 109 ASP A C 1
ATOM 864 O O . ASP A 1 109 ? -6.659 -2.775 -0.609 1.00 93.12 109 ASP A O 1
ATOM 868 N N . ALA A 1 110 ? -6.741 -1.097 0.875 1.00 94.56 110 ALA A N 1
ATOM 869 C CA . ALA A 1 110 ? -6.356 -1.909 2.034 1.00 94.56 110 ALA A CA 1
ATOM 870 C C . ALA A 1 110 ? -7.309 -3.078 2.305 1.00 94.56 110 ALA A C 1
ATOM 872 O O . ALA A 1 110 ? -6.848 -4.180 2.621 1.00 94.56 110 ALA A O 1
ATOM 873 N N . LEU A 1 111 ? -8.615 -2.871 2.147 1.00 93.56 111 LEU A N 1
ATOM 874 C CA . LEU A 1 111 ? -9.625 -3.917 2.307 1.00 93.56 111 LEU A CA 1
ATOM 875 C C . LEU A 1 111 ? -9.711 -4.842 1.089 1.00 93.56 111 LEU A C 1
ATOM 877 O O . LEU A 1 111 ? -9.921 -6.046 1.256 1.00 93.56 111 LEU A O 1
ATOM 881 N N . ALA A 1 112 ? -9.533 -4.278 -0.106 1.00 90.81 112 ALA A N 1
ATOM 882 C CA . ALA A 1 112 ? -9.610 -4.949 -1.398 1.00 90.81 112 ALA A CA 1
ATOM 883 C C . ALA A 1 112 ? -8.367 -5.797 -1.723 1.00 90.81 112 ALA A C 1
ATOM 885 O O . ALA A 1 112 ? -8.388 -6.564 -2.680 1.00 90.81 112 ALA A O 1
ATOM 886 N N . THR A 1 113 ? -7.308 -5.736 -0.902 1.00 86.69 113 THR A N 1
ATOM 887 C CA . THR A 1 113 ? -6.164 -6.668 -0.996 1.00 86.69 113 THR A CA 1
ATOM 888 C C . THR A 1 113 ? -6.570 -8.141 -0.943 1.00 86.69 113 THR A C 1
ATOM 890 O O . THR A 1 113 ? -5.836 -8.991 -1.441 1.00 86.69 113 THR A O 1
ATOM 893 N N . ASN A 1 114 ? -7.730 -8.446 -0.357 1.00 83.94 114 ASN A N 1
ATOM 894 C CA . ASN A 1 114 ? -8.307 -9.779 -0.370 1.00 83.94 114 ASN A CA 1
ATOM 895 C C . ASN A 1 114 ? -9.445 -9.825 -1.397 1.00 83.94 114 ASN A C 1
ATOM 897 O O . ASN A 1 114 ? -10.548 -9.362 -1.112 1.00 83.94 114 ASN A O 1
ATOM 901 N N . GLU A 1 115 ? -9.195 -10.410 -2.570 1.00 80.94 115 GLU A N 1
ATOM 902 C CA . GLU A 1 115 ? -10.165 -10.470 -3.679 1.00 80.94 115 GLU A CA 1
ATOM 903 C C . GLU A 1 115 ? -11.501 -11.099 -3.253 1.00 80.94 115 GLU A C 1
ATOM 905 O O . GLU A 1 115 ? -12.569 -10.581 -3.571 1.00 80.94 115 GLU A O 1
ATOM 910 N N . SER A 1 116 ? -11.460 -12.132 -2.410 1.00 82.56 116 SER A N 1
ATOM 911 C CA . SER A 1 116 ? -12.664 -12.774 -1.870 1.00 82.56 116 SER A CA 1
ATOM 912 C C . SER A 1 116 ? -13.528 -11.842 -1.009 1.00 82.56 116 SER A C 1
ATOM 914 O O . SER A 1 116 ? -14.731 -12.055 -0.892 1.00 82.56 116 SER A O 1
ATOM 916 N N . ALA A 1 117 ? -12.964 -10.781 -0.418 1.00 82.00 117 ALA A N 1
ATOM 917 C CA . ALA A 1 117 ? -13.765 -9.776 0.280 1.00 82.00 117 ALA A CA 1
ATOM 918 C C . ALA A 1 117 ? -14.589 -8.925 -0.700 1.00 82.00 117 ALA A C 1
ATOM 920 O O . ALA A 1 117 ? -15.714 -8.552 -0.374 1.00 82.00 117 ALA A O 1
ATOM 921 N N . ILE A 1 118 ? -14.060 -8.666 -1.901 1.00 86.81 118 ILE A N 1
ATOM 922 C CA . ILE A 1 118 ? -14.781 -7.979 -2.980 1.00 86.81 118 ILE A CA 1
ATOM 923 C C . ILE A 1 118 ? -15.921 -8.861 -3.485 1.00 86.81 118 ILE A C 1
ATOM 925 O O . ILE A 1 118 ? -17.040 -8.384 -3.636 1.00 86.81 118 ILE A O 1
ATOM 929 N N . GLU A 1 119 ? -15.664 -10.152 -3.693 1.00 87.81 119 GLU A N 1
ATOM 930 C CA . GLU A 1 119 ? -16.678 -11.099 -4.171 1.00 87.81 119 GLU A CA 1
ATOM 931 C C . GLU A 1 119 ? -17.841 -11.265 -3.183 1.00 87.81 119 GLU A C 1
ATOM 933 O O . GLU A 1 119 ? -18.996 -11.367 -3.593 1.00 87.81 119 GLU A O 1
ATOM 938 N N . VAL A 1 120 ? -17.545 -11.283 -1.879 1.00 88.25 120 VAL A N 1
ATOM 939 C CA . VAL A 1 120 ? -18.548 -11.518 -0.831 1.00 88.25 120 VAL A CA 1
ATOM 940 C C . VAL A 1 120 ? -19.327 -10.252 -0.470 1.00 88.25 120 VAL A C 1
ATOM 942 O O . VAL A 1 120 ? -20.536 -10.326 -0.260 1.00 88.25 120 VAL A O 1
ATOM 945 N N . LEU A 1 121 ? -18.655 -9.103 -0.353 1.00 89.19 121 LEU A N 1
ATOM 946 C CA . LEU A 1 121 ? -19.279 -7.861 0.123 1.00 89.19 121 LEU A CA 1
ATOM 947 C C . LEU A 1 121 ? -19.669 -6.910 -1.008 1.00 89.19 121 LEU A C 1
ATOM 949 O O . LEU A 1 121 ? -20.592 -6.118 -0.844 1.00 89.19 121 LEU A O 1
ATOM 953 N N . GLY A 1 122 ? -18.971 -6.968 -2.139 1.00 91.25 122 GLY A N 1
ATOM 954 C CA . GLY A 1 122 ? -19.097 -5.997 -3.218 1.00 91.25 122 GLY A CA 1
ATOM 955 C C . GLY A 1 122 ? -18.396 -4.665 -2.933 1.00 91.25 122 GLY A C 1
ATOM 956 O O . GLY A 1 122 ? -18.082 -4.306 -1.794 1.00 91.25 122 GLY A O 1
ATOM 957 N N . ASN A 1 123 ? -18.171 -3.903 -4.006 1.00 88.88 123 ASN A N 1
ATOM 958 C CA . ASN A 1 123 ? -17.440 -2.633 -3.955 1.00 88.88 123 ASN A CA 1
ATOM 959 C C . ASN A 1 123 ? -18.128 -1.589 -3.066 1.00 88.88 123 ASN A C 1
ATOM 961 O O . ASN A 1 123 ? -17.458 -0.950 -2.260 1.00 88.88 123 ASN A O 1
ATOM 965 N N . ASP A 1 124 ? -19.451 -1.437 -3.157 1.00 90.81 124 ASP A N 1
ATOM 966 C CA . ASP A 1 124 ? -20.179 -0.402 -2.408 1.00 90.81 124 ASP A CA 1
ATOM 967 C C . ASP A 1 124 ? -20.067 -0.603 -0.891 1.00 90.81 124 ASP A C 1
ATOM 969 O O . ASP A 1 124 ? -19.821 0.346 -0.144 1.00 90.81 124 ASP A O 1
ATOM 973 N N . SER A 1 125 ? -20.155 -1.850 -0.423 1.00 92.19 125 SER A N 1
ATOM 974 C CA . SER A 1 125 ? -19.954 -2.168 0.991 1.00 92.19 125 SER A CA 1
ATOM 975 C C . SER A 1 125 ? -18.518 -1.908 1.435 1.00 92.19 125 SER A C 1
ATOM 977 O O . SER A 1 125 ? -18.314 -1.363 2.518 1.00 92.19 125 SER A O 1
ATOM 979 N N . LEU A 1 126 ? -17.518 -2.237 0.612 1.00 93.06 126 LEU A N 1
ATOM 980 C CA . LEU A 1 126 ? -16.117 -1.936 0.923 1.00 93.06 126 LEU A CA 1
ATOM 981 C C . LEU A 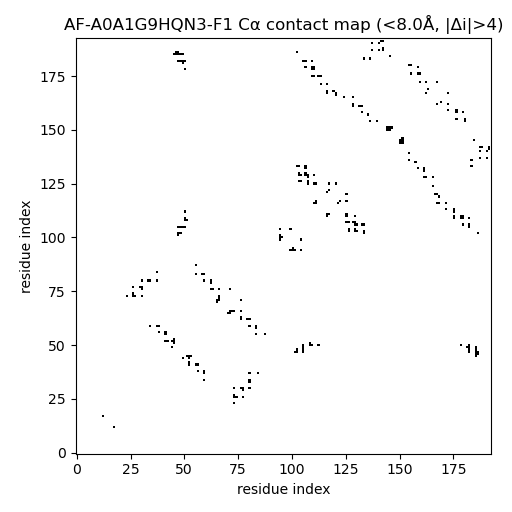1 126 ? -15.854 -0.429 1.019 1.00 93.06 126 LEU A C 1
ATOM 983 O O . LEU A 1 126 ? -15.129 -0.006 1.918 1.00 93.06 126 LEU A O 1
ATOM 987 N N . LYS A 1 127 ? -16.483 0.386 0.165 1.00 92.88 127 LYS A N 1
ATOM 988 C CA . LYS A 1 127 ? -16.407 1.854 0.237 1.00 92.88 127 LYS A CA 1
ATOM 989 C C . LYS A 1 127 ? -16.995 2.397 1.535 1.00 92.88 127 LYS A C 1
ATOM 991 O O . LYS A 1 127 ? -16.372 3.230 2.187 1.00 92.88 127 LYS A O 1
ATOM 996 N N . LEU A 1 128 ? -18.151 1.882 1.958 1.00 94.50 128 LEU A N 1
ATOM 997 C CA . LEU A 1 128 ? -18.758 2.262 3.239 1.00 94.50 128 LEU A CA 1
ATOM 998 C C . LEU A 1 128 ? -17.860 1.898 4.428 1.00 94.50 128 LEU A C 1
ATOM 1000 O O . LEU A 1 128 ? -17.707 2.696 5.352 1.00 94.50 128 LEU A O 1
ATOM 1004 N N . ILE A 1 129 ? -17.240 0.714 4.396 1.00 95.44 129 ILE A N 1
ATOM 1005 C CA . ILE A 1 129 ? -16.282 0.297 5.426 1.00 95.44 129 ILE A CA 1
ATOM 1006 C C . ILE A 1 129 ? -15.063 1.225 5.417 1.00 95.44 129 ILE A C 1
ATOM 1008 O O . ILE A 1 129 ? -14.627 1.644 6.486 1.00 95.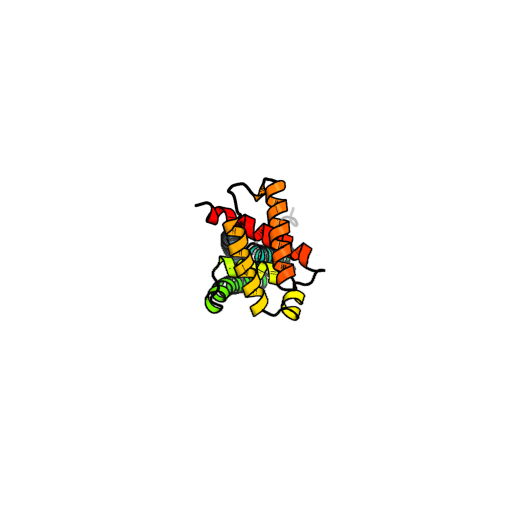44 129 ILE A O 1
ATOM 1012 N N . ALA A 1 130 ? -14.517 1.553 4.243 1.00 94.94 130 ALA A N 1
ATOM 1013 C CA . ALA A 1 130 ? -13.368 2.445 4.108 1.00 94.94 130 ALA A CA 1
ATOM 1014 C C . ALA A 1 130 ? -13.649 3.832 4.704 1.00 94.94 130 ALA A C 1
ATOM 1016 O O . ALA A 1 130 ? -12.851 4.321 5.504 1.00 94.94 130 ALA A O 1
ATOM 1017 N N . HIS A 1 131 ? -14.815 4.407 4.398 1.00 95.19 131 HIS A N 1
ATOM 1018 C CA . HIS A 1 131 ? -15.271 5.670 4.972 1.00 95.19 131 HIS A CA 1
ATOM 1019 C C . HIS A 1 131 ? -15.402 5.595 6.504 1.00 95.19 131 HIS A C 1
ATOM 1021 O O . HIS A 1 131 ? -14.831 6.415 7.222 1.00 95.19 131 HIS A O 1
ATOM 1027 N N . GLU A 1 132 ? -16.086 4.574 7.043 1.00 96.56 132 GLU A N 1
ATOM 1028 C CA . GLU A 1 132 ? -16.240 4.434 8.501 1.00 96.56 132 GLU A CA 1
ATOM 1029 C C . GLU A 1 132 ? -14.900 4.194 9.210 1.00 96.56 132 GLU A C 1
ATOM 1031 O O . GLU A 1 132 ? -14.689 4.700 10.317 1.00 96.56 132 GLU A O 1
ATOM 1036 N N . LEU A 1 133 ? -13.982 3.442 8.593 1.00 96.56 133 LEU A N 1
ATOM 1037 C C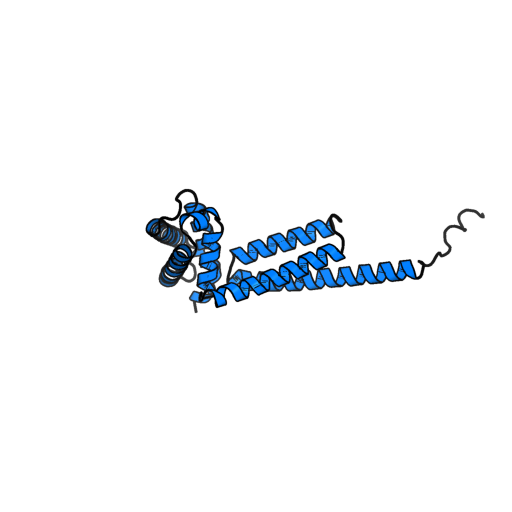A . LEU A 1 133 ? -12.632 3.242 9.115 1.00 96.56 133 LEU A CA 1
ATOM 1038 C C . LEU A 1 133 ? -11.864 4.558 9.179 1.00 96.56 133 LEU A C 1
ATOM 1040 O O . LEU A 1 133 ? -11.277 4.837 10.224 1.00 96.56 133 LEU A O 1
ATOM 1044 N N . LEU A 1 134 ? -11.888 5.357 8.111 1.00 95.00 134 LEU A N 1
ATOM 1045 C CA . LEU A 1 134 ? -11.215 6.652 8.061 1.00 95.00 134 LEU A CA 1
ATOM 1046 C C . LEU A 1 134 ? -11.703 7.569 9.190 1.00 95.00 134 LEU A C 1
ATOM 1048 O O . LEU A 1 134 ? -10.903 7.986 10.028 1.00 95.00 134 LEU A O 1
ATOM 1052 N N . GLU A 1 135 ? -13.012 7.807 9.272 1.00 95.44 135 GLU A N 1
ATOM 1053 C CA . GLU A 1 135 ? -13.619 8.680 10.288 1.00 95.44 135 GLU A CA 1
ATOM 1054 C C . GLU A 1 135 ? -13.341 8.184 11.718 1.00 95.44 135 GLU A C 1
ATOM 1056 O O . GLU A 1 135 ? -12.975 8.945 12.627 1.00 95.44 135 GLU A O 1
ATOM 1061 N N . SER A 1 136 ? -13.449 6.871 11.933 1.00 94.44 136 SER A N 1
ATOM 1062 C CA . SER A 1 136 ? -13.216 6.268 13.246 1.00 94.44 136 SER A CA 1
ATOM 1063 C C . SER A 1 136 ? -11.746 6.330 13.661 1.00 94.44 136 SER A C 1
ATOM 1065 O O . SER A 1 136 ? -11.445 6.563 14.831 1.00 94.44 136 SER A O 1
ATOM 1067 N N . LEU A 1 137 ? -10.809 6.116 12.737 1.00 93.38 137 LEU A N 1
ATOM 1068 C CA . LEU A 1 137 ? -9.379 6.155 13.042 1.00 93.38 137 LEU A CA 1
ATOM 1069 C C . LEU A 1 137 ? -8.906 7.590 13.261 1.00 93.38 137 LEU A C 1
ATOM 1071 O O . LEU A 1 137 ? -8.235 7.847 14.260 1.00 93.38 137 LEU A O 1
ATOM 1075 N N . LYS A 1 138 ? -9.324 8.527 12.406 1.00 91.56 138 LYS A N 1
ATOM 1076 C CA . LYS A 1 138 ? -8.983 9.952 12.503 1.00 91.56 138 LYS A CA 1
ATOM 1077 C C . LYS A 1 138 ? -9.442 10.564 13.827 1.00 91.56 138 LYS A C 1
ATOM 1079 O O . LYS A 1 138 ? -8.676 11.269 14.474 1.00 91.56 138 LYS A O 1
ATOM 1084 N N . SER A 1 139 ? -10.641 10.211 14.296 1.00 90.38 139 SER A N 1
ATOM 1085 C CA . SER A 1 139 ? -11.171 10.674 15.591 1.00 90.38 139 SER A CA 1
ATOM 1086 C C . SER A 1 139 ? -10.472 10.077 16.821 1.00 90.38 139 SER A C 1
ATOM 1088 O O . SER A 1 139 ? -10.579 10.632 17.914 1.00 90.38 139 SER A O 1
ATOM 1090 N N . ASN A 1 140 ? -9.756 8.958 16.675 1.00 86.88 140 ASN A N 1
ATOM 1091 C CA . ASN A 1 140 ? -9.090 8.271 17.787 1.00 86.88 140 ASN A CA 1
ATOM 1092 C C . ASN A 1 140 ? -7.557 8.394 17.750 1.00 86.88 140 ASN A C 1
ATOM 1094 O O . ASN A 1 140 ? -6.891 7.959 18.699 1.00 86.88 140 ASN A O 1
ATOM 1098 N N . VAL A 1 141 ? -6.983 8.910 16.658 1.00 87.25 141 VAL A N 1
ATOM 1099 C CA . VAL A 1 141 ? -5.535 8.962 16.449 1.00 87.25 141 VAL A CA 1
ATOM 1100 C C . VAL A 1 141 ? -4.877 9.929 17.435 1.00 87.25 141 VAL A C 1
ATOM 1102 O O . VAL A 1 141 ? -5.412 10.983 17.768 1.00 87.25 141 VAL A O 1
ATOM 1105 N N . THR A 1 142 ? -3.683 9.584 17.904 1.00 80.44 142 THR A N 1
ATOM 1106 C CA . THR A 1 142 ? -2.806 10.508 18.635 1.00 80.44 142 THR A CA 1
ATOM 1107 C C . THR A 1 142 ? -1.432 10.511 17.976 1.00 80.44 142 THR A C 1
ATOM 1109 O O . THR A 1 142 ? -1.070 9.520 17.348 1.00 80.44 142 THR A O 1
ATOM 1112 N N . VAL A 1 143 ? -0.657 11.591 18.130 1.00 67.81 143 VAL A N 1
ATOM 1113 C CA . VAL A 1 143 ? 0.619 11.824 17.410 1.00 67.81 143 VAL A CA 1
ATOM 1114 C C . VAL A 1 143 ? 1.594 10.628 17.461 1.00 67.81 143 VAL A C 1
ATOM 1116 O O . VAL A 1 143 ? 2.262 10.357 16.474 1.00 67.81 143 VAL A O 1
ATOM 1119 N N . ASP A 1 144 ? 1.595 9.834 18.544 1.00 80.19 144 ASP A N 1
ATOM 1120 C CA . ASP A 1 144 ? 2.491 8.669 18.714 1.00 80.19 144 ASP A CA 1
ATOM 1121 C C . ASP A 1 144 ? 1.763 7.316 18.808 1.00 80.19 144 ASP A C 1
ATOM 1123 O O . ASP A 1 144 ? 2.263 6.362 19.426 1.00 80.19 144 ASP A O 1
ATOM 1127 N N . TRP A 1 145 ? 0.532 7.215 18.306 1.00 88.19 145 TRP A N 1
ATOM 1128 C CA . TRP A 1 145 ? -0.290 6.025 18.540 1.00 88.19 145 TRP A CA 1
ATOM 1129 C C . TRP A 1 145 ? 0.373 4.735 18.023 1.00 88.19 145 TRP A C 1
ATOM 1131 O O . TRP A 1 145 ? 0.231 3.689 18.659 1.00 88.19 145 TRP A O 1
ATOM 1141 N N . SER A 1 146 ? 1.131 4.802 16.922 1.00 86.88 146 SER A N 1
ATOM 1142 C CA . SER A 1 146 ? 1.786 3.642 16.309 1.00 86.88 146 SER A CA 1
ATOM 1143 C C . SER A 1 146 ? 2.982 3.127 17.115 1.00 86.88 146 SER A C 1
ATOM 1145 O O . SER A 1 146 ? 3.314 1.946 17.040 1.00 86.88 146 SER A O 1
ATOM 1147 N N . HIS A 1 147 ? 3.586 3.948 17.977 1.00 87.62 147 HIS A N 1
ATOM 1148 C 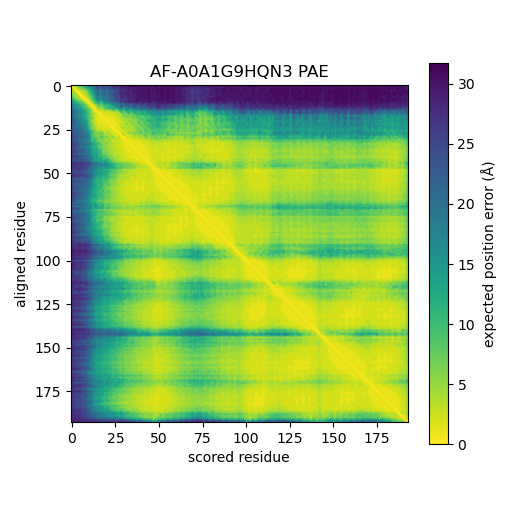CA . HIS A 1 147 ? 4.691 3.519 18.838 1.00 87.62 147 HIS A CA 1
ATOM 1149 C C . HIS A 1 147 ? 4.206 2.932 20.170 1.00 87.62 147 HIS A C 1
ATOM 1151 O O . HIS A 1 147 ? 4.884 2.090 20.763 1.00 87.62 147 HIS A O 1
ATOM 1157 N N . ARG A 1 148 ? 2.993 3.277 20.619 1.00 90.31 148 ARG A N 1
ATOM 1158 C CA . ARG A 1 148 ? 2.439 2.829 21.908 1.00 90.31 148 ARG A CA 1
ATOM 1159 C C . ARG A 1 148 ? 1.603 1.561 21.749 1.00 90.31 148 ARG A C 1
ATOM 1161 O O . ARG A 1 148 ? 0.574 1.559 21.080 1.00 90.31 148 ARG A O 1
ATOM 1168 N N . GLU A 1 149 ? 2.008 0.480 22.411 1.00 90.62 149 GLU A N 1
ATOM 1169 C CA . GLU A 1 149 ? 1.332 -0.823 22.314 1.00 90.62 149 GLU A CA 1
ATOM 1170 C C . GLU A 1 149 ? -0.153 -0.756 22.710 1.00 90.62 149 GLU A C 1
ATOM 1172 O O . GLU A 1 149 ? -1.012 -1.266 21.992 1.00 90.62 149 GLU A O 1
ATOM 1177 N N . SER A 1 150 ? -0.481 -0.040 23.789 1.00 90.88 150 SER A N 1
ATOM 1178 C CA . SER A 1 150 ? -1.867 0.151 24.235 1.00 90.88 150 SER A CA 1
ATOM 1179 C C . SER A 1 150 ? -2.719 0.929 23.225 1.00 90.88 150 SER A C 1
ATOM 1181 O O . SER A 1 150 ? -3.895 0.620 23.035 1.00 90.88 150 SER A O 1
ATOM 1183 N N . ALA A 1 151 ? -2.143 1.917 22.534 1.00 90.75 151 ALA A N 1
ATOM 1184 C CA . ALA A 1 151 ? -2.840 2.662 21.491 1.00 90.75 151 ALA A CA 1
ATOM 1185 C C . ALA A 1 151 ? -3.060 1.795 20.242 1.00 90.75 151 ALA A C 1
ATOM 1187 O O . ALA A 1 151 ? -4.194 1.699 19.773 1.00 90.75 151 ALA A O 1
ATOM 1188 N N . ARG A 1 152 ? -2.034 1.064 19.783 1.00 92.62 152 ARG A N 1
ATOM 1189 C CA . ARG A 1 152 ? -2.166 0.077 18.696 1.00 92.62 152 ARG A CA 1
ATOM 1190 C C . ARG A 1 152 ? -3.206 -1.000 18.995 1.00 92.62 152 ARG A C 1
ATOM 1192 O O . ARG A 1 152 ? -3.993 -1.347 18.116 1.00 92.62 152 ARG A O 1
ATOM 1199 N N . ALA A 1 153 ? -3.245 -1.520 20.222 1.00 94.00 153 ALA A N 1
ATOM 1200 C CA . ALA A 1 153 ? -4.239 -2.509 20.635 1.00 94.00 153 ALA A CA 1
ATOM 1201 C C . ALA A 1 153 ? -5.669 -1.951 20.547 1.00 94.00 153 ALA A C 1
ATOM 1203 O O . ALA A 1 153 ? -6.554 -2.623 20.015 1.00 94.00 153 ALA A O 1
ATOM 1204 N N . ARG A 1 154 ? -5.888 -0.703 20.987 1.00 93.00 154 ARG A N 1
ATOM 1205 C CA . ARG A 1 154 ? -7.188 -0.022 20.856 1.00 93.00 154 ARG A CA 1
ATOM 1206 C C . ARG A 1 154 ? -7.604 0.144 19.394 1.00 93.00 154 ARG A C 1
ATOM 1208 O O . ARG A 1 154 ? -8.729 -0.218 19.059 1.00 93.00 154 ARG A O 1
ATOM 1215 N N . MET A 1 155 ? -6.696 0.591 18.523 1.00 94.44 155 MET A N 1
ATOM 1216 C CA . MET A 1 155 ? -6.977 0.714 17.085 1.00 94.44 155 MET A CA 1
ATOM 1217 C C . MET A 1 155 ? -7.315 -0.630 16.453 1.00 94.44 155 MET A C 1
ATOM 1219 O O . MET A 1 155 ? -8.289 -0.747 15.716 1.00 94.44 155 MET A O 1
ATOM 1223 N N . ARG A 1 156 ? -6.581 -1.687 16.811 1.00 95.62 156 ARG A N 1
ATOM 1224 C CA . ARG A 1 156 ? -6.868 -3.045 16.339 1.00 95.62 156 ARG A CA 1
ATOM 1225 C C . ARG A 1 156 ? -8.288 -3.488 16.697 1.00 95.62 156 ARG A C 1
ATOM 1227 O O . ARG A 1 156 ? -8.983 -4.058 15.860 1.00 95.62 156 ARG A O 1
ATOM 1234 N N . VAL A 1 157 ? -8.721 -3.232 17.933 1.00 96.19 157 VAL A N 1
ATOM 1235 C CA . VAL A 1 157 ? -10.077 -3.568 18.400 1.00 96.19 157 VAL A CA 1
ATOM 1236 C C . VAL A 1 157 ? -11.138 -2.748 17.664 1.00 96.19 157 VAL A C 1
ATOM 1238 O O . VAL A 1 157 ? -12.175 -3.305 17.304 1.00 96.19 157 VAL A O 1
ATOM 1241 N N . LEU A 1 158 ? -10.877 -1.462 17.416 1.00 95.94 158 LEU A N 1
ATOM 1242 C CA . LEU A 1 158 ? -11.763 -0.578 16.659 1.00 95.94 158 LEU A CA 1
ATOM 1243 C C . LEU A 1 158 ? -11.966 -1.085 15.225 1.00 95.94 158 LEU A C 1
ATOM 1245 O O . LEU A 1 158 ? -13.100 -1.358 14.836 1.00 95.94 158 LEU A O 1
ATOM 1249 N N . VAL A 1 159 ? -10.875 -1.317 14.487 1.00 96.69 159 VAL A N 1
ATOM 1250 C CA . VAL A 1 159 ? -10.921 -1.847 13.114 1.00 96.69 159 VAL A CA 1
ATOM 1251 C C . VAL A 1 159 ? -11.655 -3.188 13.085 1.00 96.69 159 VAL A C 1
ATOM 1253 O O . VAL A 1 159 ? -12.584 -3.377 12.305 1.00 96.69 159 VAL A O 1
ATOM 1256 N N . LYS A 1 160 ? -11.317 -4.110 13.998 1.00 96.38 160 LYS A N 1
ATOM 1257 C CA . LYS A 1 160 ? -11.975 -5.422 14.093 1.00 96.38 160 LYS A CA 1
ATOM 1258 C C . LYS A 1 160 ? -13.482 -5.312 14.331 1.00 96.38 160 LYS A C 1
ATOM 1260 O O . LYS A 1 160 ? -14.245 -6.116 13.801 1.00 96.38 160 LYS A O 1
ATOM 1265 N N . ARG A 1 161 ? -13.923 -4.343 15.138 1.00 96.88 161 ARG A N 1
ATOM 1266 C CA . ARG A 1 161 ? -15.348 -4.097 15.395 1.00 96.88 161 ARG A CA 1
ATOM 1267 C C . ARG A 1 161 ? -16.063 -3.616 14.134 1.00 96.88 161 ARG A C 1
ATOM 1269 O O . ARG A 1 161 ? -17.135 -4.137 13.841 1.00 96.88 161 ARG A O 1
ATOM 1276 N N . ILE A 1 162 ? -15.462 -2.682 13.397 1.00 96.81 162 ILE A N 1
ATOM 1277 C CA . ILE A 1 162 ? -16.024 -2.140 12.152 1.00 96.81 162 ILE A CA 1
ATOM 1278 C C . ILE A 1 162 ? -16.127 -3.248 11.100 1.00 96.81 162 ILE A C 1
ATOM 1280 O O . ILE A 1 162 ? -17.211 -3.504 10.590 1.00 96.81 162 ILE A O 1
ATOM 1284 N N . LEU A 1 163 ? -15.058 -4.013 10.867 1.00 95.38 163 LEU A N 1
ATOM 1285 C CA . LEU A 1 163 ? -15.085 -5.135 9.920 1.00 95.38 163 LEU A CA 1
ATOM 1286 C C . LEU A 1 163 ? -16.189 -6.157 10.241 1.00 95.38 163 LEU A C 1
ATOM 1288 O O . LEU A 1 163 ? -16.896 -6.616 9.348 1.00 95.38 163 LEU A O 1
ATOM 1292 N N . ARG A 1 164 ? -16.394 -6.477 11.525 1.00 94.81 164 ARG A N 1
ATOM 1293 C CA . ARG A 1 164 ? -17.469 -7.384 11.964 1.00 94.81 164 ARG A CA 1
ATOM 1294 C C . ARG A 1 164 ? -18.866 -6.811 11.751 1.00 94.81 164 ARG A C 1
ATOM 1296 O O . ARG A 1 164 ? -19.757 -7.565 11.378 1.00 94.81 164 ARG A O 1
ATOM 1303 N N . LYS A 1 165 ? -19.057 -5.509 11.983 1.00 95.31 165 LYS A N 1
ATOM 1304 C CA . LYS A 1 165 ? -20.340 -4.812 11.782 1.00 95.31 165 LYS A CA 1
ATOM 1305 C C . LYS A 1 165 ? -20.839 -4.955 10.341 1.00 95.31 165 LYS A C 1
ATOM 1307 O O . LYS A 1 165 ? -22.034 -5.122 10.139 1.00 95.31 165 LYS A O 1
ATOM 1312 N N . TYR A 1 166 ? -19.924 -4.938 9.374 1.00 93.94 166 TYR A N 1
ATOM 1313 C CA . TYR A 1 166 ? -20.235 -5.052 7.946 1.00 93.94 166 TYR A CA 1
ATOM 1314 C C . TYR A 1 166 ? -20.127 -6.475 7.383 1.00 93.94 166 TYR A C 1
ATOM 1316 O O . TYR A 1 166 ? -20.291 -6.668 6.184 1.00 93.94 166 TYR A O 1
ATOM 1324 N N . GLY A 1 167 ? -19.864 -7.479 8.225 1.00 91.31 167 GLY A N 1
ATOM 1325 C CA . GLY A 1 167 ? -19.806 -8.875 7.788 1.00 91.31 167 GLY A CA 1
ATOM 1326 C C . GLY A 1 167 ? -18.532 -9.261 7.033 1.00 91.31 167 GLY A C 1
ATOM 1327 O O . GLY A 1 167 ? -18.559 -10.222 6.271 1.00 91.31 167 GLY A O 1
ATOM 1328 N N . TYR A 1 168 ? -17.412 -8.558 7.244 1.00 92.12 168 TYR A N 1
ATOM 1329 C CA . TYR A 1 168 ? -16.146 -8.902 6.591 1.00 92.12 168 TYR A CA 1
ATOM 1330 C C . TYR A 1 168 ? -15.705 -10.335 6.934 1.00 92.12 168 TYR A C 1
ATOM 1332 O O . TYR A 1 168 ? -15.712 -10.680 8.128 1.00 92.12 168 TYR A O 1
ATOM 1340 N N . PRO A 1 169 ? -15.286 -11.154 5.944 1.00 90.56 169 PRO A N 1
ATOM 1341 C CA . PRO A 1 169 ? -14.975 -12.565 6.157 1.00 90.56 169 PRO A CA 1
ATOM 1342 C C . PRO A 1 169 ? -13.960 -12.783 7.295 1.00 90.56 169 PRO A C 1
ATOM 1344 O O . PRO A 1 169 ? -12.896 -12.154 7.305 1.00 90.56 169 PRO A O 1
ATOM 1347 N N . PRO A 1 170 ? -14.282 -13.610 8.309 1.00 87.62 170 PRO A N 1
ATOM 1348 C CA . PRO A 1 170 ? -13.489 -13.725 9.534 1.00 87.62 170 PRO A CA 1
ATOM 1349 C C . PRO A 1 170 ? -12.093 -14.320 9.316 1.00 87.62 170 PRO A C 1
ATOM 1351 O O . PRO A 1 170 ? -11.175 -13.991 10.061 1.00 87.62 170 PRO A O 1
ATOM 1354 N N . ASP A 1 171 ? -11.933 -15.155 8.295 1.00 88.81 171 ASP A N 1
ATOM 1355 C CA . ASP A 1 171 ? -10.672 -15.722 7.815 1.00 88.81 171 ASP A CA 1
ATOM 1356 C C . ASP A 1 171 ? -9.723 -14.659 7.235 1.00 88.81 171 ASP A C 1
ATOM 1358 O O . ASP A 1 171 ? -8.504 -14.783 7.358 1.00 88.81 171 ASP A O 1
ATOM 1362 N N . LEU A 1 172 ? -10.273 -13.572 6.688 1.00 89.00 172 LEU A N 1
ATOM 1363 C CA . LEU A 1 172 ? -9.516 -12.479 6.065 1.00 89.00 172 LEU A CA 1
ATOM 1364 C C . LEU A 1 172 ? -9.316 -11.276 7.003 1.00 89.00 172 LEU A C 1
ATOM 1366 O O . LEU A 1 172 ? -8.470 -10.414 6.745 1.00 89.00 172 LEU A O 1
ATOM 1370 N N . GLN A 1 173 ? -10.054 -11.211 8.121 1.00 90.12 173 GLN A N 1
ATOM 1371 C CA . GLN A 1 173 ? -10.028 -10.076 9.054 1.00 90.12 173 GLN A CA 1
ATOM 1372 C C . GLN A 1 173 ? -8.619 -9.760 9.566 1.00 90.12 173 GLN A C 1
ATOM 1374 O O . GLN A 1 173 ? -8.228 -8.597 9.586 1.00 90.12 173 GLN A O 1
ATOM 1379 N N . ASP A 1 174 ? -7.832 -10.756 9.975 1.00 92.19 174 ASP A N 1
ATOM 1380 C CA . ASP A 1 174 ? -6.521 -10.495 10.586 1.00 92.19 174 ASP A CA 1
ATOM 1381 C C . ASP A 1 174 ? -5.494 -9.934 9.587 1.00 92.19 174 ASP A C 1
ATOM 1383 O O . ASP A 1 174 ? -4.586 -9.191 9.977 1.00 92.19 174 ASP A O 1
ATOM 1387 N N . ALA A 1 175 ? -5.615 -10.272 8.301 1.00 92.62 175 ALA A N 1
ATOM 1388 C CA . ALA A 1 175 ? -4.822 -9.658 7.239 1.00 92.62 175 ALA A CA 1
ATOM 1389 C C . ALA A 1 175 ? -5.297 -8.221 6.980 1.00 92.62 175 ALA A C 1
ATOM 1391 O O . ALA A 1 175 ? -4.492 -7.296 7.085 1.00 92.62 175 ALA A O 1
ATOM 1392 N N . ALA A 1 176 ? -6.603 -8.025 6.773 1.00 93.44 176 ALA A N 1
ATOM 1393 C CA . ALA A 1 176 ? -7.195 -6.708 6.539 1.00 93.44 176 ALA A CA 1
ATOM 1394 C C . ALA A 1 176 ? -6.890 -5.718 7.675 1.00 93.44 176 ALA A C 1
ATOM 1396 O O . ALA A 1 176 ? -6.466 -4.596 7.424 1.00 93.44 176 ALA A O 1
ATOM 1397 N N . ILE A 1 177 ? -7.006 -6.146 8.938 1.00 95.44 177 ILE A N 1
ATOM 1398 C CA . ILE A 1 177 ? -6.681 -5.319 10.109 1.00 95.44 177 ILE A CA 1
ATOM 1399 C C . ILE A 1 177 ? -5.226 -4.846 10.060 1.00 95.44 177 ILE A C 1
ATOM 1401 O O . ILE A 1 177 ? -4.948 -3.691 10.370 1.00 95.44 177 ILE A O 1
ATOM 1405 N N . ARG A 1 178 ? -4.282 -5.722 9.695 1.00 94.88 178 ARG A N 1
ATOM 1406 C CA . ARG A 1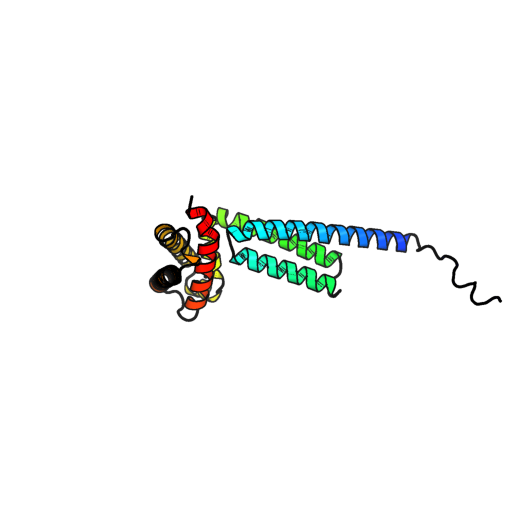 178 ? -2.865 -5.344 9.604 1.00 94.88 178 ARG A CA 1
ATOM 1407 C C . ARG A 1 178 ? -2.650 -4.288 8.523 1.00 94.88 178 ARG A C 1
ATOM 1409 O O . ARG A 1 178 ? -2.017 -3.278 8.815 1.00 94.88 178 ARG A O 1
ATOM 1416 N N . THR A 1 179 ? -3.214 -4.493 7.336 1.00 94.81 179 THR A N 1
ATOM 1417 C CA . THR A 1 179 ? -3.088 -3.557 6.211 1.00 94.81 179 THR A CA 1
ATOM 1418 C C . THR A 1 179 ? -3.737 -2.208 6.525 1.00 94.81 179 THR A C 1
ATOM 1420 O O . THR A 1 179 ? -3.116 -1.168 6.333 1.00 94.81 179 THR A O 1
ATOM 1423 N N . VAL A 1 180 ? -4.941 -2.209 7.106 1.00 95.81 180 VAL A N 1
ATOM 1424 C CA . VAL A 1 180 ? -5.657 -0.992 7.524 1.00 95.81 180 VAL A CA 1
ATOM 1425 C C . VAL A 1 180 ? -4.864 -0.206 8.569 1.00 95.81 180 VAL A C 1
ATOM 1427 O O . VAL A 1 180 ? -4.786 1.015 8.485 1.00 95.81 180 VAL A O 1
ATOM 1430 N N . LEU A 1 181 ? -4.238 -0.876 9.543 1.00 94.75 181 LEU A N 1
ATOM 1431 C CA . LEU A 1 181 ? -3.414 -0.189 10.543 1.00 94.75 181 LEU A CA 1
ATOM 1432 C C . LEU A 1 181 ? -2.133 0.404 9.943 1.00 94.75 181 LEU A C 1
ATOM 1434 O O . LEU A 1 181 ? -1.746 1.496 10.344 1.00 94.75 181 LEU A O 1
ATOM 1438 N N . GLN A 1 182 ? -1.498 -0.279 8.985 1.00 93.75 182 GLN A N 1
ATOM 1439 C CA . GLN A 1 182 ? -0.352 0.269 8.247 1.00 93.75 182 GLN A CA 1
ATOM 1440 C C . GLN A 1 182 ? -0.753 1.499 7.426 1.00 93.75 182 GLN A C 1
ATOM 1442 O O . GLN A 1 182 ? -0.044 2.502 7.423 1.00 93.75 182 GLN A O 1
ATOM 1447 N N . GLN A 1 183 ? -1.918 1.442 6.778 1.00 94.94 183 GLN A N 1
ATOM 1448 C CA . GLN A 1 183 ? -2.471 2.562 6.025 1.00 94.94 183 GLN A CA 1
ATOM 1449 C C . GLN A 1 183 ? -2.783 3.759 6.938 1.00 94.94 183 GLN A C 1
ATOM 1451 O O . GLN A 1 183 ? -2.428 4.894 6.628 1.00 94.94 183 GLN A O 1
ATOM 1456 N N . ALA A 1 184 ? -3.378 3.504 8.105 1.00 93.44 184 ALA A N 1
ATOM 1457 C CA . ALA A 1 184 ? -3.634 4.531 9.110 1.00 93.44 184 ALA A CA 1
ATOM 1458 C C . ALA A 1 184 ? -2.341 5.164 9.643 1.00 93.44 184 ALA A C 1
ATOM 1460 O O . ALA A 1 184 ? -2.296 6.362 9.898 1.00 93.44 184 ALA A O 1
ATOM 1461 N N . GLU A 1 185 ? -1.278 4.375 9.817 1.00 91.88 185 GLU A N 1
ATOM 1462 C CA . GLU A 1 185 ? 0.021 4.879 10.264 1.00 91.88 185 GLU A CA 1
ATOM 1463 C C . GLU A 1 185 ? 0.636 5.830 9.231 1.00 91.88 185 GLU A C 1
ATOM 1465 O O . GLU A 1 185 ? 1.058 6.926 9.604 1.00 91.88 185 GLU A O 1
ATOM 1470 N N . ALA A 1 186 ? 0.597 5.472 7.943 1.00 90.62 186 ALA A N 1
ATOM 1471 C CA . ALA A 1 186 ? 1.091 6.326 6.862 1.00 90.62 186 ALA A CA 1
ATOM 1472 C C . ALA A 1 186 ? 0.360 7.683 6.809 1.00 90.62 186 ALA A C 1
ATOM 1474 O O . ALA A 1 186 ? 1.003 8.732 6.707 1.00 90.62 186 ALA A O 1
ATOM 1475 N N . LEU A 1 187 ? -0.968 7.671 6.972 1.00 89.88 187 LEU A N 1
ATOM 1476 C CA . LEU A 1 187 ? -1.796 8.883 6.963 1.00 89.88 187 LEU A CA 1
ATOM 1477 C C . LEU A 1 187 ? -1.755 9.675 8.278 1.00 89.88 187 LEU A C 1
ATOM 1479 O O . LEU A 1 187 ? -2.021 10.873 8.274 1.00 89.88 187 LEU A O 1
ATOM 1483 N N . SER A 1 188 ? -1.376 9.059 9.403 1.00 86.25 188 SER A N 1
ATOM 1484 C CA . SER A 1 188 ? -1.448 9.713 10.720 1.00 86.25 188 SER A CA 1
ATOM 1485 C C . SER A 1 188 ? -0.616 10.993 10.837 1.00 86.25 188 SER A C 1
ATOM 1487 O O . SER A 1 188 ? -1.003 11.909 11.560 1.00 86.25 188 SER A O 1
ATOM 1489 N N . SER A 1 189 ? 0.477 11.096 10.074 1.00 79.94 189 SER A N 1
ATOM 1490 C CA . SER A 1 189 ? 1.288 12.317 9.980 1.00 79.94 189 SER A CA 1
ATOM 1491 C C . SER A 1 189 ? 0.536 13.507 9.367 1.00 79.94 189 SER A C 1
ATOM 1493 O O . SER A 1 189 ? 0.857 14.653 9.666 1.00 79.94 189 SER A O 1
ATOM 1495 N N . GLN A 1 190 ? -0.475 13.245 8.536 1.00 81.44 190 GLN A N 1
ATOM 1496 C CA . GLN A 1 190 ? -1.295 14.261 7.875 1.00 81.44 190 GLN A CA 1
ATOM 1497 C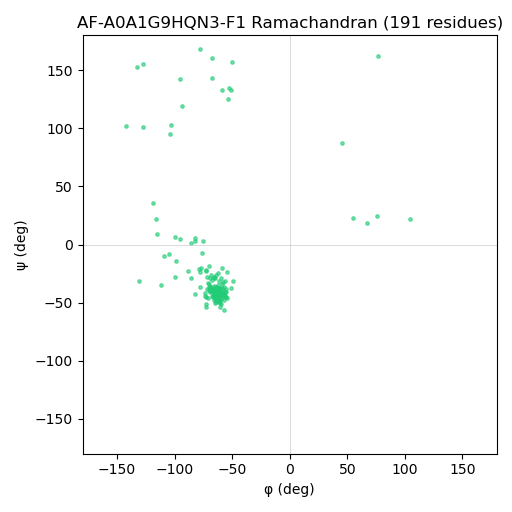 C . GLN A 1 190 ? -2.461 14.710 8.764 1.00 81.44 190 GLN A C 1
ATOM 1499 O O . GLN A 1 190 ? -2.881 15.859 8.689 1.00 81.44 190 GLN A O 1
ATOM 1504 N N . TRP A 1 191 ? -2.952 13.825 9.638 1.00 82.06 191 TRP A N 1
ATOM 1505 C CA . TRP A 1 191 ? -4.031 14.116 10.591 1.00 82.06 191 TRP A CA 1
ATOM 1506 C C . TRP A 1 191 ? -3.580 14.929 11.807 1.00 82.06 191 TRP A C 1
ATOM 1508 O O . TRP A 1 191 ? -4.412 15.511 12.494 1.00 82.06 191 TRP A O 1
ATOM 1518 N N . ALA A 1 192 ? -2.280 14.924 12.104 1.00 65.69 192 ALA A N 1
ATOM 1519 C CA . ALA A 1 192 ? -1.699 15.545 13.292 1.00 65.69 192 ALA A CA 1
ATOM 1520 C C . ALA A 1 192 ? -1.452 17.066 13.169 1.00 65.69 192 ALA A C 1
ATOM 1522 O O . ALA A 1 192 ? -0.858 17.639 14.085 1.00 65.69 192 ALA A O 1
ATOM 1523 N N . ASN A 1 193 ? -1.886 17.696 12.070 1.00 48.59 193 ASN A N 1
ATOM 1524 C CA . ASN A 1 193 ? -1.732 19.131 11.798 1.00 48.59 193 ASN A CA 1
ATOM 1525 C C . ASN A 1 193 ? -3.023 19.919 12.026 1.00 48.59 193 ASN A C 1
ATOM 1527 O O . ASN A 1 193 ? -4.089 19.448 11.570 1.00 48.59 193 ASN A O 1
#

Mean predicted aligned error: 8.38 Å